Protein AF-0000000075738024 (afdb_homodimer)

Nearest PDB structures (foldseek):
  4pn1-assembly3_C  TM=3.372E-01  e=4.399E-02  Schizosaccharomyces pombe
  4pn1-assembly3_C  TM=3.373E-01  e=5.199E-02  Schizosaccharomyces pombe
  4kr8-assembly1_B  TM=3.117E-01  e=9.067E+00  Salmonella enterica subsp. enterica serovar Typhi

Structure (mmCIF, N/CA/C/O backbone):
data_AF-0000000075738024-model_v1
#
loop_
_entity.id
_entity.type
_entity.pdbx_description
1 polymer 'T3SS negative regulator,GrlR'
#
loop_
_atom_site.group_PDB
_atom_site.id
_atom_site.type_symbol
_atom_site.label_atom_id
_atom_site.label_alt_id
_atom_site.label_comp_id
_atom_site.label_asym_id
_atom_site.label_entity_id
_atom_site.label_seq_id
_atom_site.pdbx_PDB_ins_code
_atom_site.Cartn_x
_atom_site.Cartn_y
_atom_site.Cartn_z
_atom_site.occupancy
_atom_site.B_iso_or_equiv
_atom_site.auth_seq_id
_atom_site.auth_comp_id
_atom_site.auth_asym_id
_atom_site.auth_atom_id
_atom_site.pdbx_PDB_model_num
ATOM 1 N N . MET A 1 1 ? 13.961 -14.094 -1.034 1 90.81 1 MET A N 1
ATOM 2 C CA . MET A 1 1 ? 13.234 -12.828 -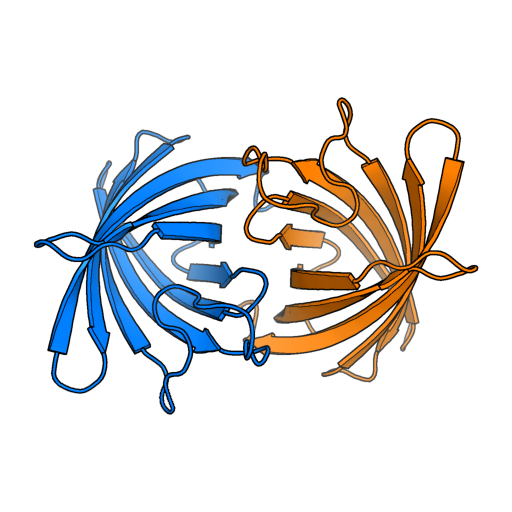1.097 1 90.81 1 MET A CA 1
ATOM 3 C C . MET A 1 1 ? 13.711 -11.875 -0.005 1 90.81 1 MET A C 1
ATOM 5 O O . MET A 1 1 ? 13.742 -12.234 1.172 1 90.81 1 MET A O 1
ATOM 9 N N . ARG A 1 2 ? 14.133 -10.695 -0.405 1 95 2 ARG A N 1
ATOM 10 C CA . ARG A 1 2 ? 14.609 -9.656 0.508 1 95 2 ARG A CA 1
ATOM 11 C C . ARG A 1 2 ? 13.445 -8.992 1.228 1 95 2 ARG A C 1
ATOM 13 O O . ARG A 1 2 ? 12.43 -8.664 0.608 1 95 2 ARG A O 1
ATOM 20 N N . ASN A 1 3 ? 13.602 -8.828 2.59 1 97.25 3 ASN A N 1
ATOM 21 C CA . ASN A 1 3 ? 12.617 -8.016 3.291 1 97.25 3 ASN A CA 1
ATOM 22 C C . ASN A 1 3 ? 12.508 -6.617 2.68 1 97.25 3 ASN A C 1
ATOM 24 O O . ASN A 1 3 ? 13.516 -5.992 2.361 1 97.25 3 ASN A O 1
ATOM 28 N N . GLY A 1 4 ? 11.297 -6.148 2.469 1 98.12 4 GLY A N 1
ATOM 29 C CA . GLY A 1 4 ? 11.148 -4.809 1.924 1 98.12 4 GLY A CA 1
ATOM 30 C C . GLY A 1 4 ? 9.766 -4.551 1.346 1 98.12 4 GLY A C 1
ATOM 31 O O . GLY A 1 4 ? 8.93 -5.449 1.309 1 98.12 4 GLY A O 1
ATOM 32 N N . LEU A 1 5 ? 9.547 -3.273 1.022 1 98.88 5 LEU A N 1
ATOM 33 C CA . LEU A 1 5 ? 8.375 -2.84 0.266 1 98.88 5 LEU A CA 1
ATOM 34 C C . LEU A 1 5 ? 8.578 -3.072 -1.228 1 98.88 5 LEU A C 1
ATOM 36 O O . LEU A 1 5 ? 9.656 -2.791 -1.765 1 98.88 5 LEU A O 1
ATOM 40 N N . TYR A 1 6 ? 7.555 -3.605 -1.841 1 98.88 6 TYR A N 1
ATOM 41 C CA . TYR A 1 6 ? 7.586 -3.895 -3.27 1 98.88 6 TYR A CA 1
ATOM 42 C C . TYR A 1 6 ? 6.41 -3.238 -3.984 1 98.88 6 TYR A C 1
ATOM 44 O O . TYR A 1 6 ? 5.312 -3.139 -3.428 1 98.88 6 TYR A O 1
ATOM 52 N N . SER A 1 7 ? 6.668 -2.793 -5.23 1 98.88 7 SER A N 1
ATOM 53 C CA . SER A 1 7 ? 5.523 -2.654 -6.125 1 98.88 7 SER A CA 1
ATOM 54 C C . SER A 1 7 ? 5.051 -4.012 -6.633 1 98.88 7 SER A C 1
ATOM 56 O O . SER A 1 7 ? 5.863 -4.914 -6.852 1 98.88 7 SER A O 1
ATOM 58 N N . ILE A 1 8 ? 3.799 -4.164 -6.777 1 98.81 8 ILE A N 1
ATOM 59 C CA . ILE A 1 8 ? 3.219 -5.371 -7.352 1 98.81 8 ILE A CA 1
ATOM 60 C C . ILE A 1 8 ? 2.357 -5.008 -8.562 1 98.81 8 ILE A C 1
ATOM 62 O O . ILE A 1 8 ? 1.562 -4.066 -8.5 1 98.81 8 ILE A O 1
ATOM 66 N N . HIS A 1 9 ? 2.529 -5.699 -9.625 1 98.5 9 HIS A N 1
ATOM 67 C CA . HIS A 1 9 ? 1.77 -5.566 -10.867 1 98.5 9 HIS A CA 1
ATOM 68 C C . HIS A 1 9 ? 1.161 -6.898 -11.281 1 98.5 9 HIS A C 1
ATOM 70 O O . HIS A 1 9 ? 1.884 -7.871 -11.516 1 98.5 9 HIS A O 1
ATOM 76 N N . VAL A 1 10 ? -0.166 -6.883 -11.445 1 97.56 10 VAL A N 1
ATOM 77 C CA . VAL A 1 10 ? -0.905 -8.125 -11.633 1 97.56 10 VAL A CA 1
ATOM 78 C C . VAL A 1 10 ? -1.597 -8.117 -12.992 1 97.56 10 VAL A C 1
ATOM 80 O O . VAL A 1 10 ? -2.201 -7.117 -13.383 1 97.56 10 VAL A O 1
ATOM 83 N N . ASP A 1 11 ? -1.495 -9.234 -13.648 1 96.19 11 ASP A N 1
ATOM 84 C CA . ASP A 1 11 ? -2.25 -9.523 -14.867 1 96.19 11 ASP A CA 1
ATOM 85 C C . ASP A 1 11 ? -3.09 -10.789 -14.703 1 96.19 11 ASP A C 1
ATOM 87 O O . ASP A 1 11 ? -2.564 -11.852 -14.359 1 96.19 11 ASP A O 1
ATOM 91 N N . LEU A 1 12 ? -4.398 -10.586 -14.969 1 93.12 12 LEU A N 1
ATOM 92 C CA . LEU A 1 12 ? -5.207 -11.797 -15.039 1 93.12 12 LEU A CA 1
ATOM 93 C C . LEU A 1 12 ? -4.871 -12.609 -16.281 1 93.12 12 LEU A C 1
ATOM 95 O O . LEU A 1 12 ? -4.57 -12.047 -17.328 1 93.12 12 LEU A O 1
ATOM 99 N N . LEU A 1 13 ? -5.016 -13.867 -15.93 1 89.88 13 LEU A N 1
ATOM 100 C CA . LEU A 1 13 ? -4.73 -14.789 -17.031 1 89.88 13 LEU A CA 1
ATOM 101 C C . LEU A 1 13 ? -6.016 -15.406 -17.562 1 89.88 13 LEU A C 1
ATOM 103 O O . LEU A 1 13 ? -7.105 -15.125 -17.062 1 89.88 13 LEU A O 1
ATOM 107 N N . ASP A 1 14 ? -5.922 -16.344 -18.484 1 78.69 14 ASP A N 1
ATOM 108 C CA . ASP A 1 14 ? -6.945 -17.25 -19 1 78.69 14 ASP A CA 1
ATOM 109 C C . ASP A 1 14 ? -8.039 -16.484 -19.734 1 78.69 14 ASP A C 1
ATOM 111 O O . ASP A 1 14 ? -9.227 -16.766 -19.562 1 78.69 14 ASP A O 1
ATOM 115 N N . GLY A 1 15 ? -7.785 -15.5 -20.469 1 74.56 15 GLY A N 1
ATOM 116 C CA . GLY A 1 15 ? -8.727 -14.836 -21.344 1 74.56 15 GLY A CA 1
ATOM 117 C C . GLY A 1 15 ? -9.438 -13.664 -20.688 1 74.56 15 GLY A C 1
ATOM 118 O O . GLY A 1 15 ? -10.273 -13.008 -21.312 1 74.56 15 GLY A O 1
ATOM 119 N N . ARG A 1 16 ? -9.195 -13.656 -19.516 1 72.62 16 ARG A N 1
ATOM 120 C CA . ARG A 1 16 ? -9.773 -12.492 -18.844 1 72.62 16 ARG A CA 1
ATOM 121 C C . ARG A 1 16 ? -8.828 -11.297 -18.922 1 72.62 16 ARG A C 1
ATOM 123 O O . ARG A 1 16 ? -7.605 -11.469 -19 1 72.62 16 ARG A O 1
ATOM 130 N N . SER A 1 17 ? -9.57 -10.141 -19.094 1 79 17 SER A N 1
ATOM 131 C CA . SER A 1 17 ? -8.781 -8.914 -19.078 1 79 17 SER A CA 1
ATOM 132 C C . SER A 1 17 ? -8.836 -8.242 -17.719 1 79 17 SER A C 1
ATOM 134 O O . SER A 1 17 ? -9.891 -8.203 -17.078 1 79 17 SER A O 1
ATOM 136 N N . GLY A 1 18 ? -7.727 -8.055 -17.078 1 88.5 18 GLY A N 1
ATOM 137 C CA . GLY A 1 18 ? -7.641 -7.293 -15.836 1 88.5 18 GLY A CA 1
ATOM 138 C C . GLY A 1 18 ? -6.215 -7.078 -15.367 1 88.5 18 GLY A C 1
ATOM 139 O O . GLY A 1 18 ? -5.367 -7.961 -15.516 1 88.5 18 GLY A O 1
ATOM 140 N N . LYS A 1 19 ? -6.051 -5.883 -15.062 1 92.44 19 LYS A N 1
ATOM 141 C CA . LYS A 1 19 ? -4.746 -5.516 -14.523 1 92.44 19 LYS A CA 1
ATOM 142 C C . LYS A 1 19 ? -4.891 -4.723 -13.227 1 92.44 19 LYS A C 1
ATOM 144 O O . LYS A 1 19 ? -5.914 -4.078 -13 1 92.44 19 LYS A O 1
ATOM 149 N N . GLY A 1 20 ? -3.943 -4.887 -12.422 1 94.81 20 GLY A N 1
ATOM 150 C CA . GLY A 1 20 ? -3.885 -4.105 -11.203 1 94.81 20 GLY A CA 1
ATOM 151 C C . GLY A 1 20 ? -2.469 -3.889 -10.695 1 94.81 20 GLY A C 1
ATOM 152 O O . GLY A 1 20 ? -1.539 -4.57 -11.133 1 94.81 20 GLY A O 1
ATOM 153 N N . SER A 1 21 ? -2.355 -2.887 -9.891 1 97.62 21 SER A N 1
ATOM 154 C CA . SER A 1 21 ? -1.078 -2.602 -9.242 1 97.62 21 SER A CA 1
ATOM 155 C C . SER A 1 21 ? -1.279 -2.119 -7.812 1 97.62 21 SER A C 1
ATOM 157 O O . SER A 1 21 ? -2.381 -1.714 -7.438 1 97.62 21 SER A O 1
ATOM 159 N N . GLY A 1 22 ? -0.266 -2.223 -7.031 1 98.69 22 GLY A N 1
ATOM 160 C CA . GLY A 1 22 ? -0.226 -1.802 -5.641 1 98.69 22 GLY A CA 1
ATOM 161 C C . GLY A 1 22 ? 1.149 -1.935 -5.016 1 98.69 22 GLY A C 1
ATOM 162 O O . GLY A 1 22 ? 2.162 -1.908 -5.719 1 98.69 22 GLY A O 1
ATOM 163 N N . VAL A 1 23 ? 1.14 -1.965 -3.68 1 98.94 23 VAL A N 1
ATOM 164 C CA . VAL A 1 23 ? 2.367 -2.213 -2.93 1 98.94 23 VAL A CA 1
ATOM 165 C C . VAL A 1 23 ? 2.156 -3.377 -1.965 1 98.94 23 VAL A C 1
ATOM 167 O O . VAL A 1 23 ? 1.033 -3.633 -1.524 1 98.94 23 VAL A O 1
ATOM 170 N N . ALA A 1 24 ? 3.217 -4.027 -1.655 1 98.81 24 ALA A N 1
ATOM 171 C CA . ALA A 1 24 ? 3.217 -5.133 -0.702 1 98.81 24 ALA A CA 1
ATOM 172 C C . ALA A 1 24 ? 4.523 -5.176 0.088 1 98.81 24 ALA A C 1
ATOM 174 O O . ALA A 1 24 ? 5.609 -5.078 -0.489 1 98.81 24 ALA A O 1
ATOM 175 N N . LEU A 1 25 ? 4.406 -5.293 1.343 1 98.69 25 LEU A N 1
ATOM 176 C CA . LEU A 1 25 ? 5.543 -5.52 2.23 1 98.69 25 LEU A CA 1
ATOM 177 C C . LEU A 1 25 ? 5.766 -7.008 2.461 1 98.69 25 LEU A C 1
ATOM 179 O O . LEU A 1 25 ? 4.84 -7.727 2.854 1 98.69 25 LEU A O 1
ATOM 183 N N . PHE A 1 26 ? 6.926 -7.449 2.125 1 98.06 26 PHE A N 1
ATOM 184 C CA . PHE A 1 26 ? 7.395 -8.766 2.525 1 98.06 26 PHE A CA 1
ATOM 185 C C . PHE A 1 26 ? 8.398 -8.664 3.664 1 98.06 26 PHE A C 1
ATOM 187 O O . PHE A 1 26 ? 9.469 -8.062 3.504 1 98.06 26 PHE A O 1
ATOM 194 N N . ARG A 1 27 ? 8.031 -9.234 4.762 1 97.81 27 ARG A N 1
ATOM 195 C CA . ARG A 1 27 ? 8.914 -9.125 5.918 1 97.81 27 ARG A CA 1
ATOM 196 C C . ARG A 1 27 ? 8.734 -10.305 6.863 1 97.81 27 ARG A C 1
ATOM 198 O O . ARG A 1 27 ? 7.676 -10.469 7.465 1 97.81 27 ARG A O 1
ATOM 205 N N . ASP A 1 28 ? 9.781 -11.055 6.992 1 96.94 28 ASP A N 1
ATOM 206 C CA . ASP A 1 28 ? 9.852 -12.141 7.965 1 96.94 28 ASP A CA 1
ATOM 207 C C . ASP A 1 28 ? 8.633 -13.055 7.863 1 96.94 28 ASP A C 1
ATOM 209 O O . ASP A 1 28 ? 8 -13.367 8.875 1 96.94 28 ASP A O 1
ATOM 213 N N . GLY A 1 29 ? 8.25 -13.375 6.715 1 97.69 29 GLY A N 1
ATOM 214 C CA . GLY A 1 29 ? 7.203 -14.359 6.48 1 97.69 29 GLY A CA 1
ATOM 215 C C . GLY A 1 29 ? 5.812 -13.75 6.449 1 97.69 29 GLY A C 1
ATOM 216 O O . GLY A 1 29 ? 4.82 -14.469 6.309 1 97.69 29 GLY A O 1
ATOM 217 N N . LYS A 1 30 ? 5.742 -12.438 6.59 1 98.19 30 LYS A N 1
ATOM 218 C CA . LYS A 1 30 ? 4.453 -11.758 6.574 1 98.19 30 LYS A CA 1
ATOM 219 C C . LYS A 1 30 ? 4.309 -10.883 5.328 1 98.19 30 LYS A C 1
ATOM 221 O O . LYS A 1 30 ? 5.293 -10.312 4.848 1 98.19 30 LYS A O 1
ATOM 226 N N . ILE A 1 31 ? 3.088 -10.797 4.852 1 98.62 31 ILE A N 1
ATOM 227 C CA . ILE A 1 31 ? 2.744 -9.938 3.727 1 98.62 31 ILE A CA 1
ATOM 228 C C . ILE A 1 31 ? 1.688 -8.922 4.156 1 98.62 31 ILE A C 1
ATOM 230 O O . ILE A 1 31 ? 0.66 -9.297 4.73 1 98.62 31 ILE A O 1
ATOM 234 N N . LEU A 1 32 ? 1.924 -7.703 4.012 1 98.88 32 LEU A N 1
ATOM 235 C CA . LEU A 1 32 ? 0.964 -6.617 4.176 1 98.88 32 LEU A CA 1
ATOM 236 C C . LEU A 1 32 ? 1.02 -5.656 2.992 1 98.88 32 LEU A C 1
ATOM 238 O O . LEU A 1 32 ? 2.092 -5.422 2.428 1 98.88 32 LEU A O 1
ATOM 242 N N . GLY A 1 33 ? -0.077 -5.055 2.631 1 98.81 33 GLY A N 1
ATOM 243 C CA . GLY A 1 33 ? -0.059 -4.043 1.586 1 98.81 33 GLY A CA 1
ATOM 244 C C . GLY A 1 33 ? -1.44 -3.701 1.062 1 98.81 33 GLY A C 1
ATOM 245 O O . GLY A 1 33 ? -2.434 -3.842 1.779 1 98.81 33 GLY A O 1
ATOM 246 N N . GLY A 1 34 ? -1.385 -3.152 -0.109 1 98.81 34 GLY A N 1
ATOM 247 C CA . GLY A 1 34 ? -2.652 -2.781 -0.717 1 98.81 34 GLY A CA 1
ATOM 248 C C . GLY A 1 34 ? -2.508 -1.725 -1.797 1 98.81 34 GLY A C 1
ATOM 249 O O . GLY A 1 34 ? -1.43 -1.56 -2.371 1 98.81 34 GLY A O 1
ATOM 250 N N . ASP A 1 35 ? -3.635 -1.192 -2.133 1 98.62 35 ASP A N 1
ATOM 251 C CA . ASP A 1 35 ? -3.764 -0.081 -3.07 1 98.62 35 ASP A CA 1
ATOM 252 C C . ASP A 1 35 ? -4.848 0.896 -2.617 1 98.62 35 ASP A C 1
ATOM 254 O O . ASP A 1 35 ? -5.117 1.02 -1.421 1 98.62 35 ASP A O 1
ATOM 258 N N . ALA A 1 36 ? -5.395 1.601 -3.562 1 97.94 36 ALA A N 1
ATOM 259 C CA . ALA A 1 36 ? -6.355 2.652 -3.236 1 97.94 36 ALA A CA 1
ATOM 260 C C . ALA A 1 36 ? -7.656 2.061 -2.701 1 97.94 36 ALA A C 1
ATOM 262 O O . ALA A 1 36 ? -8.43 2.746 -2.027 1 97.94 36 ALA A O 1
ATOM 263 N N . TYR A 1 37 ? -7.895 0.739 -2.941 1 98.31 37 TYR A N 1
ATOM 264 C CA . TYR A 1 37 ? -9.219 0.193 -2.652 1 98.31 37 TYR A CA 1
ATOM 265 C C . TYR A 1 37 ? -9.109 -1.09 -1.837 1 98.31 37 TYR A C 1
ATOM 267 O O . TYR A 1 37 ? -10.047 -1.458 -1.123 1 98.31 37 TYR A O 1
ATOM 275 N N . LEU A 1 38 ? -8.023 -1.782 -1.97 1 98.5 38 LEU A N 1
ATOM 276 C CA . LEU A 1 38 ? -7.867 -3.115 -1.397 1 98.5 38 LEU A CA 1
ATOM 277 C C . LEU A 1 38 ? -6.676 -3.162 -0.447 1 98.5 38 LEU A C 1
ATOM 279 O O . LEU A 1 38 ? -5.734 -2.377 -0.587 1 98.5 38 LEU A O 1
ATOM 283 N N . TYR A 1 39 ? -6.73 -4.09 0.52 1 98.75 39 TYR A N 1
ATOM 284 C CA . TYR A 1 39 ? -5.547 -4.418 1.311 1 98.75 39 TYR A CA 1
ATOM 285 C C . TYR A 1 39 ? -5.344 -5.926 1.387 1 98.75 39 TYR A C 1
ATOM 287 O O . TYR A 1 39 ? -6.297 -6.695 1.23 1 98.75 39 TYR A O 1
ATOM 295 N N . TYR A 1 40 ? -4.125 -6.258 1.562 1 98.44 40 TYR A N 1
ATOM 296 C CA . TYR A 1 40 ? -3.635 -7.633 1.596 1 98.44 40 TYR A CA 1
ATOM 297 C C . TYR A 1 40 ? -3.078 -7.98 2.971 1 98.44 40 TYR A C 1
ATOM 299 O O . TYR A 1 40 ? -2.312 -7.207 3.551 1 98.44 40 TYR A O 1
ATOM 307 N N . VAL A 1 41 ? -3.393 -9.102 3.488 1 98.81 41 VAL A N 1
ATOM 308 C CA . VAL A 1 41 ? -2.791 -9.656 4.699 1 98.81 41 VAL A CA 1
ATOM 309 C C . VAL A 1 41 ? -2.51 -11.141 4.508 1 98.81 41 VAL A C 1
ATOM 311 O O . VAL A 1 41 ? -3.406 -11.906 4.145 1 98.81 41 VAL A O 1
ATOM 314 N N . GLY A 1 42 ? -1.258 -11.5 4.727 1 98.69 42 GLY A N 1
ATOM 315 C CA . GLY A 1 42 ? -0.971 -12.914 4.57 1 98.69 42 GLY A CA 1
ATOM 316 C C . GLY A 1 42 ? 0.414 -13.305 5.055 1 98.69 42 GLY A C 1
ATOM 317 O O . GLY A 1 42 ? 0.999 -12.609 5.891 1 98.69 42 GLY A O 1
ATOM 318 N N . SER A 1 43 ? 0.841 -14.469 4.602 1 98.81 43 SER A N 1
ATOM 319 C CA . SER A 1 43 ? 2.143 -15.016 4.98 1 98.81 43 SER A CA 1
ATOM 320 C C . SER A 1 43 ? 2.818 -15.703 3.799 1 98.81 43 SER A C 1
ATOM 322 O O . SER A 1 43 ? 2.182 -15.953 2.773 1 98.81 43 SER A O 1
ATOM 324 N N . TYR A 1 44 ? 4.129 -15.891 3.955 1 98.56 44 TYR A N 1
ATOM 325 C CA . TYR A 1 44 ? 4.902 -16.594 2.936 1 98.56 44 TYR A CA 1
ATOM 326 C C . TYR A 1 44 ? 6.062 -17.359 3.562 1 98.56 44 TYR A C 1
ATOM 328 O O . TYR A 1 44 ? 6.473 -17.062 4.688 1 98.56 44 TYR A O 1
ATOM 336 N N . VAL A 1 45 ? 6.523 -18.328 2.895 1 98.69 45 VAL A N 1
ATOM 337 C CA . VAL A 1 45 ? 7.738 -19.062 3.23 1 98.69 45 VAL A CA 1
ATOM 338 C C . VAL A 1 45 ? 8.695 -19.031 2.041 1 98.69 45 VAL A C 1
ATOM 340 O O . VAL A 1 45 ? 8.266 -19.094 0.887 1 98.69 45 VAL A O 1
ATOM 343 N N . VAL A 1 46 ? 9.938 -18.969 2.389 1 97.75 46 VAL A N 1
ATOM 344 C CA . VAL A 1 46 ? 10.969 -18.906 1.357 1 97.75 46 VAL A CA 1
ATOM 345 C C . VAL A 1 46 ? 11.797 -20.188 1.376 1 97.75 46 VAL A C 1
ATOM 347 O O . VAL A 1 46 ? 12.133 -20.703 2.445 1 97.75 46 VAL A O 1
ATOM 350 N N . SER A 1 47 ? 12 -20.688 0.271 1 97.5 47 SER A N 1
ATOM 351 C CA . SER A 1 47 ? 12.914 -21.812 0.05 1 97.5 47 SER A CA 1
ATOM 352 C C . SER A 1 47 ? 13.883 -21.516 -1.091 1 97.5 47 SER A C 1
ATOM 354 O O . SER A 1 47 ? 13.547 -21.719 -2.26 1 97.5 47 SER A O 1
ATOM 356 N N . GLY A 1 48 ? 15.141 -21.156 -0.702 1 96.31 48 GLY A N 1
ATOM 357 C CA . GLY A 1 48 ? 16.047 -20.703 -1.737 1 96.31 48 GLY A CA 1
ATOM 358 C C . GLY A 1 48 ? 15.547 -19.469 -2.471 1 96.31 48 GLY A C 1
ATOM 359 O O . GLY A 1 48 ? 15.211 -18.469 -1.845 1 96.31 48 GLY A O 1
ATOM 360 N N . ASP A 1 49 ? 15.406 -19.609 -3.816 1 97 49 ASP A N 1
ATOM 361 C CA . ASP A 1 49 ? 14.945 -18.484 -4.637 1 97 49 ASP A CA 1
ATOM 362 C C . ASP A 1 49 ? 13.438 -18.531 -4.84 1 97 49 ASP A C 1
ATOM 364 O O . ASP A 1 49 ? 12.859 -17.641 -5.469 1 97 49 ASP A O 1
ATOM 368 N N . SER A 1 50 ? 12.836 -19.5 -4.266 1 98.19 50 SER A N 1
ATOM 369 C CA . SER A 1 50 ? 11.391 -19.672 -4.426 1 98.19 50 SER A CA 1
ATOM 370 C C . SER A 1 50 ? 10.648 -19.234 -3.166 1 98.19 50 SER A C 1
ATOM 372 O O . SER A 1 50 ? 11.227 -19.188 -2.08 1 98.19 50 SER A O 1
ATOM 374 N N . PHE A 1 51 ? 9.398 -18.922 -3.387 1 98.31 51 PHE A N 1
ATOM 375 C CA . PHE A 1 51 ? 8.539 -18.656 -2.238 1 98.31 51 PHE A CA 1
ATOM 376 C C . PHE A 1 51 ? 7.102 -19.078 -2.527 1 98.31 51 PHE A C 1
ATOM 378 O O . PHE A 1 51 ? 6.703 -19.172 -3.689 1 98.31 51 PHE A O 1
ATOM 385 N N . LYS A 1 52 ? 6.402 -19.344 -1.536 1 98.69 52 LYS A N 1
ATOM 386 C CA . LYS A 1 52 ? 4.973 -19.641 -1.542 1 98.69 52 LYS A CA 1
ATOM 387 C C . LYS A 1 52 ? 4.25 -18.891 -0.428 1 98.69 52 LYS A C 1
ATOM 389 O O . LYS A 1 52 ? 4.801 -18.688 0.656 1 98.69 52 LYS A O 1
ATOM 394 N N . GLY A 1 53 ? 3.064 -18.5 -0.75 1 98.44 53 GLY A N 1
ATOM 395 C CA . GLY A 1 53 ? 2.34 -17.734 0.252 1 98.44 53 GLY A CA 1
ATOM 396 C C . GLY A 1 53 ? 0.834 -17.797 0.081 1 98.44 53 GLY A C 1
ATOM 397 O O . GLY A 1 53 ? 0.339 -18.375 -0.894 1 98.44 53 GLY A O 1
ATOM 398 N N . GLU A 1 54 ? 0.213 -17.266 1.065 1 98.69 54 GLU A N 1
ATOM 399 C CA . GLU A 1 54 ? -1.234 -17.078 1.086 1 98.69 54 GLU A CA 1
ATOM 400 C C . GLU A 1 54 ? -1.601 -15.68 1.586 1 98.69 54 GLU A C 1
ATOM 402 O O . GLU A 1 54 ? -0.982 -15.172 2.521 1 98.69 54 GLU A O 1
ATOM 407 N N . VAL A 1 55 ? -2.57 -15.18 0.845 1 98.25 55 VAL A N 1
ATOM 408 C CA . VAL A 1 55 ? -2.982 -13.812 1.153 1 98.25 55 VAL A CA 1
ATOM 409 C C . VAL A 1 55 ? -4.508 -13.711 1.128 1 98.25 55 VAL A C 1
ATOM 411 O O . VAL A 1 55 ? -5.164 -14.391 0.336 1 98.25 55 VAL A O 1
ATOM 414 N N . THR A 1 56 ? -5.031 -12.898 2.018 1 98.19 56 THR A N 1
ATOM 415 C CA . THR A 1 56 ? -6.418 -12.461 1.947 1 98.19 56 THR A CA 1
ATOM 416 C C . THR A 1 56 ? -6.508 -11.023 1.45 1 98.19 56 THR A C 1
ATOM 418 O O . THR A 1 56 ? -5.801 -10.148 1.949 1 98.19 56 THR A O 1
ATOM 421 N N . VAL A 1 57 ? -7.355 -10.852 0.447 1 97.88 57 VAL A N 1
ATOM 422 C CA . VAL A 1 57 ? -7.574 -9.531 -0.13 1 97.88 57 VAL A CA 1
ATOM 423 C C . VAL A 1 57 ? -8.953 -9.016 0.277 1 97.88 57 VAL A C 1
ATOM 425 O O . VAL A 1 57 ? -9.961 -9.703 0.095 1 97.88 57 VAL A O 1
ATOM 428 N N . THR A 1 58 ? -9 -7.828 0.869 1 97.81 58 THR A N 1
ATOM 429 C CA . THR A 1 58 ? -10.242 -7.227 1.341 1 97.81 58 THR A CA 1
ATOM 430 C C . THR A 1 58 ? -10.367 -5.785 0.852 1 97.81 58 THR A C 1
ATOM 432 O O . THR A 1 58 ? -9.367 -5.074 0.741 1 97.81 58 THR A O 1
ATOM 435 N N . GLN A 1 59 ? -11.57 -5.406 0.534 1 97.88 59 GLN A N 1
ATOM 436 C CA . GLN A 1 59 ? -11.789 -4.027 0.117 1 97.88 59 GLN A CA 1
ATOM 437 C C . GLN A 1 59 ? -11.977 -3.109 1.322 1 97.88 59 GLN A C 1
ATOM 439 O O . GLN A 1 59 ? -12.797 -3.391 2.201 1 97.88 59 GLN A O 1
ATOM 444 N N . HIS A 1 60 ? -11.188 -1.981 1.35 1 98.38 60 HIS A N 1
ATOM 445 C CA . HIS A 1 60 ? -11.305 -1.036 2.453 1 98.38 60 HIS A CA 1
ATOM 446 C C . HIS A 1 60 ? -12 0.245 2.008 1 98.38 60 HIS A C 1
ATOM 448 O O . HIS A 1 60 ? -12.469 1.025 2.842 1 98.38 60 HIS A O 1
ATOM 454 N N . THR A 1 61 ? -12.008 0.517 0.763 1 97.81 61 THR A N 1
ATOM 455 C CA . THR A 1 61 ? -12.609 1.713 0.184 1 97.81 61 THR A CA 1
ATOM 456 C C . THR A 1 61 ? -13.57 1.343 -0.945 1 97.81 61 THR A C 1
ATOM 458 O O . THR A 1 61 ? -13.18 0.657 -1.894 1 97.81 61 THR A O 1
ATOM 461 N N . PRO A 1 62 ? -14.812 1.788 -0.812 1 95.44 62 PRO A N 1
ATOM 462 C CA . PRO A 1 62 ? -15.727 1.53 -1.927 1 95.44 62 PRO A CA 1
ATOM 463 C C . PRO A 1 62 ? -15.211 2.088 -3.252 1 95.44 62 PRO A C 1
ATOM 465 O O . PRO A 1 62 ? -14.586 3.148 -3.277 1 95.44 62 PRO A O 1
ATOM 468 N N . SER A 1 63 ? -15.492 1.348 -4.328 1 93.94 63 SER A N 1
ATOM 469 C CA . SER A 1 63 ? -15 1.733 -5.645 1 93.94 63 SER A CA 1
ATOM 470 C C . SER A 1 63 ? -16.141 1.791 -6.664 1 93.94 63 SER A C 1
ATOM 472 O O . SER A 1 63 ? -16.125 1.066 -7.66 1 93.94 63 SER A O 1
ATOM 474 N N . PRO A 1 64 ? -17.031 2.688 -6.539 1 90.94 64 PRO A N 1
ATOM 475 C CA . PRO A 1 64 ? -18.172 2.701 -7.457 1 90.94 64 PRO A CA 1
ATOM 476 C C . PRO A 1 64 ? -17.766 3.025 -8.891 1 90.94 64 PRO A C 1
ATOM 478 O O . PRO A 1 64 ? -18.375 2.537 -9.844 1 90.94 64 PRO A O 1
ATOM 481 N N . ASP A 1 65 ? -16.656 3.803 -9.047 1 89.25 65 ASP A N 1
ATOM 482 C CA . ASP A 1 65 ? -16.25 4.27 -10.367 1 89.25 65 ASP A CA 1
ATOM 483 C C . ASP A 1 65 ? -15.016 3.514 -10.852 1 89.25 65 ASP A C 1
ATOM 485 O O . ASP A 1 65 ? -14.445 3.852 -11.891 1 89.25 65 ASP A O 1
ATOM 489 N N . ALA A 1 66 ? -14.578 2.613 -10.008 1 88.19 66 ALA A N 1
ATOM 490 C CA . ALA A 1 66 ? -13.406 1.813 -10.344 1 88.19 66 ALA A CA 1
ATOM 491 C C . ALA A 1 66 ? -13.703 0.322 -10.227 1 88.19 66 ALA A C 1
ATOM 493 O O . ALA A 1 66 ? -14.68 -0.071 -9.578 1 88.19 66 ALA A O 1
ATOM 494 N N . ASN A 1 67 ? -12.891 -0.424 -11.008 1 88.81 67 ASN A N 1
ATOM 495 C CA . ASN A 1 67 ? -13.016 -1.876 -10.953 1 88.81 67 ASN A CA 1
ATOM 496 C C . ASN A 1 67 ? -11.688 -2.535 -10.57 1 88.81 67 ASN A C 1
ATOM 498 O O . ASN A 1 67 ? -11.062 -3.193 -11.406 1 88.81 67 ASN A O 1
ATOM 502 N N . PRO A 1 68 ? -11.273 -2.309 -9.305 1 91.5 68 PRO A N 1
ATOM 503 C CA . PRO A 1 68 ? -10.039 -2.988 -8.914 1 91.5 68 PRO A CA 1
ATOM 504 C C . PRO A 1 68 ? -10.133 -4.508 -9.047 1 91.5 68 PRO A C 1
ATOM 506 O O . PRO A 1 68 ? -11.203 -5.082 -8.844 1 91.5 68 PRO A O 1
ATOM 509 N N . LEU A 1 69 ? -8.977 -5.082 -9.422 1 91.25 69 LEU A N 1
ATOM 510 C CA . LEU A 1 69 ? -8.922 -6.543 -9.453 1 91.25 69 LEU A CA 1
ATOM 511 C C . LEU A 1 69 ? -9.352 -7.129 -8.109 1 91.25 69 LEU A C 1
ATOM 513 O O . LEU A 1 69 ? -8.82 -6.75 -7.066 1 91.25 69 LEU A O 1
ATOM 517 N N . PHE A 1 70 ? -10.438 -7.949 -8.117 1 90.62 70 PHE A N 1
ATOM 518 C CA . PHE A 1 70 ? -10.977 -8.656 -6.961 1 90.62 70 PHE A CA 1
ATOM 519 C C . PHE A 1 70 ? -11.789 -7.715 -6.082 1 90.62 70 PHE A C 1
ATOM 521 O O . PHE A 1 70 ? -12.078 -8.031 -4.926 1 90.62 70 PHE A O 1
ATOM 528 N N . GLY A 1 71 ? -12.008 -6.539 -6.598 1 91.25 71 GLY A N 1
ATOM 529 C CA . GLY A 1 71 ? -12.875 -5.617 -5.891 1 91.25 71 GLY A CA 1
ATOM 530 C C . GLY A 1 71 ? -14.344 -6.008 -5.957 1 91.25 71 GLY A C 1
ATOM 531 O O . GLY A 1 71 ? -14.719 -6.898 -6.723 1 91.25 71 GLY A O 1
ATOM 532 N N . GLY A 1 72 ? -15.117 -5.41 -5.055 1 91.69 72 GLY A N 1
ATOM 533 C CA . GLY A 1 72 ? -16.562 -5.566 -5.102 1 91.69 72 GLY A CA 1
ATOM 534 C C . GLY A 1 72 ? -17.047 -6.879 -4.512 1 91.69 72 GLY A C 1
ATOM 535 O O . GLY A 1 72 ? -18.203 -7.242 -4.656 1 91.69 72 GLY A O 1
ATOM 536 N N . GLN A 1 73 ? -16.141 -7.598 -3.852 1 93.06 73 GLN A N 1
ATOM 537 C CA . GLN A 1 73 ? -16.516 -8.859 -3.219 1 93.06 73 GLN A CA 1
ATOM 538 C C . GLN A 1 73 ? -17.078 -8.633 -1.823 1 93.06 73 GLN A C 1
ATOM 540 O O . GLN A 1 73 ? -16.594 -7.773 -1.081 1 93.06 73 GLN A O 1
ATOM 545 N N . LYS A 1 74 ? -18.062 -9.422 -1.467 1 90.88 74 LYS A N 1
ATOM 546 C CA . LYS A 1 74 ? -18.688 -9.32 -0.151 1 90.88 74 LYS A CA 1
ATOM 547 C C . LYS A 1 74 ? -17.797 -9.906 0.933 1 90.88 74 LYS A C 1
ATOM 549 O O . LYS A 1 74 ? -17.781 -9.422 2.064 1 90.88 74 LYS A O 1
ATOM 554 N N . GLU A 1 75 ? -17.141 -10.969 0.59 1 94 75 GLU A N 1
ATOM 555 C CA . GLU A 1 75 ? -16.203 -11.648 1.489 1 94 75 GLU A CA 1
ATOM 556 C C . GLU A 1 75 ? -14.766 -11.484 1.024 1 94 75 GLU A C 1
ATOM 558 O O . GLU A 1 75 ? -14.508 -11.273 -0.164 1 94 75 GLU A O 1
ATOM 563 N N . PRO A 1 76 ? -13.875 -11.547 1.988 1 95.81 76 PRO A N 1
ATOM 564 C CA . PRO A 1 76 ? -12.469 -11.523 1.579 1 95.81 76 PRO A CA 1
ATOM 565 C C . PRO A 1 76 ? -12.133 -12.602 0.554 1 95.81 76 PRO A C 1
ATOM 567 O O . PRO A 1 76 ? -12.703 -13.695 0.597 1 95.81 76 PRO A O 1
ATOM 570 N N . VAL A 1 77 ? -11.234 -12.258 -0.319 1 96.94 77 VAL A N 1
ATOM 571 C CA . VAL A 1 77 ? -10.797 -13.188 -1.356 1 96.94 77 VAL A CA 1
ATOM 572 C C . VAL A 1 77 ? -9.508 -13.883 -0.921 1 96.94 77 VAL A C 1
ATOM 574 O O . VAL A 1 77 ? -8.508 -13.219 -0.644 1 96.94 77 VAL A O 1
ATOM 577 N N . GLY A 1 78 ? -9.5 -15.203 -0.849 1 97.19 78 GLY A N 1
ATOM 578 C CA . GLY A 1 78 ? -8.289 -15.977 -0.606 1 97.19 78 GLY A CA 1
ATOM 579 C C . GLY A 1 78 ? -7.438 -16.156 -1.848 1 97.19 78 GLY A C 1
ATOM 580 O O . GLY A 1 78 ? -7.957 -16.438 -2.93 1 97.19 78 GLY A O 1
ATOM 581 N N . VAL A 1 79 ? -6.152 -15.992 -1.635 1 97.94 79 VAL A N 1
ATOM 582 C CA . VAL A 1 79 ? -5.23 -16.094 -2.76 1 97.94 79 VAL A CA 1
ATOM 583 C C . VAL A 1 79 ? -4.027 -16.938 -2.367 1 97.94 79 VAL A C 1
ATOM 585 O O . VAL A 1 79 ? -3.398 -16.703 -1.335 1 97.94 79 VAL A O 1
ATOM 588 N N . GLY A 1 80 ? -3.707 -17.875 -3.172 1 98.19 80 GLY A N 1
ATOM 589 C CA . GLY A 1 80 ? -2.434 -18.578 -3.102 1 98.19 80 GLY A CA 1
ATOM 590 C C . GLY A 1 80 ? -1.449 -18.125 -4.164 1 98.19 80 GLY A C 1
ATOM 591 O O . GLY A 1 80 ? -1.834 -17.875 -5.305 1 98.19 80 GLY A O 1
ATOM 592 N N . VAL A 1 81 ? -0.193 -18.078 -3.707 1 98.44 81 VAL A N 1
ATOM 593 C CA . VAL A 1 81 ? 0.802 -17.609 -4.668 1 98.44 81 VAL A CA 1
ATOM 594 C C . VAL A 1 81 ? 2.049 -18.5 -4.586 1 98.44 81 VAL A C 1
ATOM 596 O O . VAL A 1 81 ? 2.365 -19.031 -3.525 1 98.44 81 VAL A O 1
ATOM 599 N N . THR A 1 82 ? 2.693 -18.562 -5.625 1 98.69 82 THR A N 1
ATOM 600 C CA . THR A 1 82 ? 4.004 -19.188 -5.754 1 98.69 82 THR A CA 1
ATOM 601 C C . THR A 1 82 ? 4.887 -18.391 -6.719 1 98.69 82 THR A C 1
ATOM 603 O O . THR A 1 82 ? 4.43 -17.984 -7.789 1 98.69 82 THR A O 1
ATOM 606 N N . GLY A 1 83 ? 6.156 -18.25 -6.281 1 98.5 83 GLY A N 1
ATOM 607 C CA . GLY A 1 83 ? 6.992 -17.438 -7.156 1 98.5 83 GLY A CA 1
ATOM 608 C C . GLY A 1 83 ? 8.477 -17.625 -6.902 1 98.5 83 GLY A C 1
ATOM 609 O O . GLY A 1 83 ? 8.875 -18.484 -6.109 1 98.5 83 GLY A O 1
ATOM 610 N N . THR A 1 84 ? 9.25 -16.875 -7.691 1 98.69 84 THR A N 1
ATOM 611 C CA . THR A 1 84 ? 10.703 -16.828 -7.555 1 98.69 84 THR A CA 1
ATOM 612 C C . THR A 1 84 ? 11.203 -15.391 -7.48 1 98.69 84 THR A C 1
ATOM 614 O O . THR A 1 84 ? 10.602 -14.484 -8.055 1 98.69 84 THR A O 1
ATOM 617 N N . SER A 1 85 ? 12.25 -15.266 -6.695 1 98.19 85 SER A N 1
ATOM 618 C CA . SER A 1 85 ? 12.852 -13.953 -6.512 1 98.19 85 SER A CA 1
ATOM 619 C C . SER A 1 85 ? 14.352 -13.984 -6.781 1 98.19 85 SER A C 1
ATOM 621 O O . SER A 1 85 ? 15.023 -14.961 -6.445 1 98.19 85 SER A O 1
ATOM 623 N N . ASP A 1 86 ? 14.836 -12.875 -7.32 1 97.06 86 ASP A N 1
ATOM 624 C CA . ASP A 1 86 ? 16.281 -12.742 -7.469 1 97.06 86 ASP A CA 1
ATOM 625 C C . ASP A 1 86 ? 16.859 -11.797 -6.414 1 97.06 86 ASP A C 1
ATOM 627 O O . ASP A 1 86 ? 18 -11.352 -6.527 1 97.06 86 ASP A O 1
ATOM 631 N N . GLY A 1 87 ? 16.078 -11.484 -5.48 1 92.75 87 GLY A N 1
ATOM 632 C CA . GLY A 1 87 ? 16.5 -10.578 -4.426 1 92.75 87 GLY A CA 1
ATOM 633 C C . GLY A 1 87 ? 15.789 -9.242 -4.469 1 92.75 87 GLY A C 1
ATOM 634 O O . GLY A 1 87 ? 15.195 -8.82 -3.477 1 92.75 87 GLY A O 1
ATOM 635 N N . ASN A 1 88 ? 15.812 -8.586 -5.746 1 95 88 ASN A N 1
ATOM 636 C CA . ASN A 1 88 ? 15.219 -7.262 -5.875 1 95 88 ASN A CA 1
ATOM 637 C C . ASN A 1 88 ? 13.93 -7.301 -6.695 1 95 88 ASN A C 1
ATOM 639 O O . ASN A 1 88 ? 13.211 -6.305 -6.773 1 95 88 ASN A O 1
ATOM 643 N N . ALA A 1 89 ? 13.719 -8.391 -7.328 1 98.19 89 ALA A N 1
ATOM 644 C CA . ALA A 1 89 ? 12.516 -8.586 -8.125 1 98.19 89 ALA A CA 1
ATOM 645 C C . ALA A 1 89 ? 11.984 -10.008 -7.977 1 98.19 89 ALA A C 1
ATOM 647 O O . ALA A 1 89 ? 12.711 -10.906 -7.547 1 98.19 89 ALA A O 1
ATOM 648 N N . ALA A 1 90 ? 10.742 -10.125 -8.25 1 98.56 90 ALA A N 1
ATOM 649 C CA . ALA A 1 90 ? 10.133 -11.453 -8.219 1 98.56 90 ALA A CA 1
ATOM 650 C C . ALA A 1 90 ? 9.008 -11.562 -9.242 1 98.56 90 ALA A C 1
ATOM 652 O O . ALA A 1 90 ? 8.43 -10.555 -9.656 1 98.56 90 ALA A O 1
ATOM 653 N N . VAL A 1 91 ? 8.82 -12.75 -9.688 1 98.69 91 VAL A N 1
ATOM 654 C CA . VAL A 1 91 ? 7.652 -13.1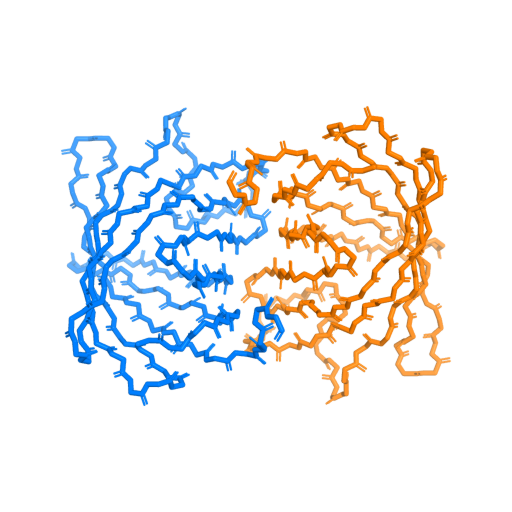09 -10.484 1 98.69 91 VAL A CA 1
ATOM 655 C C . VAL A 1 91 ? 6.871 -14.219 -9.781 1 98.69 91 VAL A C 1
ATOM 657 O O . VAL A 1 91 ? 7.465 -15.125 -9.195 1 98.69 91 VAL A O 1
ATOM 660 N N . MET A 1 92 ? 5.551 -14.078 -9.875 1 98.56 92 MET A N 1
ATOM 661 C CA . MET A 1 92 ? 4.734 -15.094 -9.211 1 98.56 92 MET A CA 1
ATOM 662 C C . MET A 1 92 ? 3.459 -15.367 -10.008 1 98.56 92 MET A C 1
ATOM 664 O O . MET A 1 92 ? 3.084 -14.578 -10.875 1 98.56 92 MET A O 1
ATOM 668 N N . THR A 1 93 ? 2.941 -16.469 -9.766 1 97.75 93 THR A N 1
ATOM 669 C CA . THR A 1 93 ? 1.596 -16.844 -10.195 1 97.75 93 THR A CA 1
ATOM 670 C C . THR A 1 93 ? 0.711 -17.141 -8.984 1 97.75 93 THR A C 1
ATOM 672 O O . THR A 1 93 ? 1.21 -17.5 -7.922 1 97.75 93 THR A O 1
ATOM 675 N N . GLY A 1 94 ? -0.565 -16.906 -9.258 1 96.81 94 GLY A N 1
ATOM 676 C CA . GLY A 1 94 ? -1.479 -17.172 -8.164 1 96.81 94 GLY A CA 1
ATOM 677 C C . GLY A 1 94 ? -2.879 -17.531 -8.625 1 96.81 94 GLY A C 1
ATOM 678 O O . GLY A 1 94 ? -3.193 -17.422 -9.812 1 96.81 94 GLY A O 1
ATOM 679 N N . THR A 1 95 ? -3.555 -18.016 -7.629 1 95.88 95 THR A N 1
ATOM 680 C CA . THR A 1 95 ? -4.965 -18.344 -7.805 1 95.88 95 THR A CA 1
ATOM 681 C C . THR A 1 95 ? -5.82 -17.656 -6.75 1 95.88 95 THR A C 1
ATOM 683 O O . THR A 1 95 ? -5.543 -17.75 -5.555 1 95.88 95 THR A O 1
ATOM 686 N N . ALA A 1 96 ? -6.734 -16.969 -7.273 1 95.19 96 ALA A N 1
ATOM 687 C CA . ALA A 1 96 ? -7.695 -16.297 -6.398 1 95.19 96 ALA A CA 1
ATOM 688 C C . ALA A 1 96 ? -9.055 -16.984 -6.457 1 95.19 96 ALA A C 1
ATOM 690 O O . ALA A 1 96 ? -9.562 -17.281 -7.539 1 95.19 96 ALA A O 1
ATOM 691 N N . LEU A 1 97 ? -9.594 -17.156 -5.27 1 92.56 97 LEU A N 1
ATOM 692 C CA . LEU A 1 97 ? -10.93 -17.734 -5.188 1 92.56 97 LEU A CA 1
ATOM 693 C C . LEU A 1 97 ? -11.992 -16.656 -5.098 1 92.56 97 LEU A C 1
ATOM 695 O O . LEU A 1 97 ? -12.258 -16.125 -4.016 1 92.56 97 LEU A O 1
ATOM 699 N N . VAL A 1 98 ? -12.641 -16.375 -6.188 1 88.31 98 VAL A N 1
ATOM 700 C CA . VAL A 1 98 ? -13.68 -15.359 -6.234 1 88.31 98 VAL A CA 1
ATOM 701 C C . VAL A 1 98 ? -15.047 -16.031 -6.379 1 88.31 98 VAL A C 1
ATOM 703 O O . VAL A 1 98 ? -15.383 -16.531 -7.453 1 88.31 98 VAL A O 1
ATOM 706 N N . GLY A 1 99 ? -15.766 -15.859 -5.352 1 83.5 99 GLY A N 1
ATOM 707 C CA . GLY A 1 99 ? -16.969 -16.672 -5.32 1 83.5 99 GLY A CA 1
ATOM 708 C C . GLY A 1 99 ? -16.703 -18.156 -5.465 1 83.5 99 GLY A C 1
ATOM 709 O O . GLY A 1 99 ? -15.969 -18.734 -4.664 1 83.5 99 GLY A O 1
ATOM 710 N N . LYS A 1 100 ? -17.266 -18.719 -6.547 1 84.62 100 LYS A N 1
ATOM 711 C CA . LYS A 1 100 ? -17.078 -20.156 -6.805 1 84.62 100 LYS A CA 1
ATOM 712 C C . LYS A 1 100 ? -16.031 -20.375 -7.887 1 84.62 100 LYS A C 1
ATOM 714 O O . LYS A 1 100 ? -15.742 -21.516 -8.25 1 84.62 100 LYS A O 1
ATOM 719 N N . SER A 1 101 ? -15.453 -19.297 -8.234 1 85.19 101 SER A N 1
ATOM 720 C CA . SER A 1 101 ? -14.531 -19.406 -9.359 1 85.19 101 SER A CA 1
ATOM 721 C C . SER A 1 101 ? -13.094 -19.141 -8.93 1 85.19 101 SER A C 1
ATOM 723 O O . SER A 1 101 ? -12.844 -18.281 -8.086 1 85.19 101 SER A O 1
ATOM 725 N N . SER A 1 102 ? -12.234 -19.953 -9.539 1 90.81 102 SER A N 1
ATOM 726 C CA . SER A 1 102 ? -10.805 -19.734 -9.391 1 90.81 102 SER A CA 1
ATOM 727 C C . SER A 1 102 ? -10.258 -18.875 -10.531 1 90.81 102 SER A C 1
ATOM 729 O O . SER A 1 102 ? -10.531 -19.156 -11.703 1 90.81 102 SER A O 1
ATOM 731 N N . GLN A 1 103 ? -9.57 -17.891 -10.211 1 92.38 103 GLN A N 1
ATOM 732 C CA . GLN A 1 103 ? -8.961 -17.031 -11.219 1 92.38 103 GLN A CA 1
ATOM 733 C C . GLN A 1 103 ? -7.438 -17.047 -11.109 1 92.38 103 GLN A C 1
ATOM 735 O O . GLN A 1 103 ? -6.883 -16.828 -10.031 1 92.38 103 GLN A O 1
ATOM 740 N N . LEU A 1 104 ? -6.863 -17.281 -12.273 1 94.62 104 LEU A N 1
ATOM 741 C CA . LEU A 1 104 ? -5.406 -17.328 -12.344 1 94.62 104 LEU A CA 1
ATOM 742 C C . LEU A 1 104 ? -4.836 -15.969 -12.719 1 94.62 104 LEU A C 1
ATOM 744 O O . LEU A 1 104 ? -5.41 -15.25 -13.539 1 94.62 104 LEU A O 1
ATOM 748 N N . PHE A 1 105 ? -3.693 -15.688 -12.117 1 96.62 105 PHE A N 1
ATOM 749 C CA . PHE A 1 105 ? -3.035 -14.43 -12.469 1 96.62 105 PHE A CA 1
ATOM 750 C C . PHE A 1 105 ? -1.52 -14.578 -12.414 1 96.62 105 PHE A C 1
ATOM 752 O O . PHE A 1 105 ? -1.006 -15.547 -11.852 1 96.62 105 PHE A O 1
ATOM 759 N N . ARG A 1 106 ? -0.833 -13.656 -13 1 97.5 106 ARG A N 1
ATOM 760 C CA . ARG A 1 106 ? 0.605 -13.445 -12.883 1 97.5 106 ARG A CA 1
ATOM 761 C C . ARG A 1 106 ? 0.908 -12.07 -12.297 1 97.5 106 ARG A C 1
ATOM 763 O O . ARG A 1 106 ? 0.213 -11.094 -12.594 1 97.5 106 ARG A O 1
ATOM 770 N N . ALA A 1 107 ? 1.98 -12.109 -11.523 1 98.31 107 ALA A N 1
ATOM 771 C CA . ALA A 1 107 ? 2.363 -10.82 -10.938 1 98.31 107 ALA A CA 1
ATOM 772 C C . ALA A 1 107 ? 3.881 -10.656 -10.938 1 98.31 107 ALA A C 1
ATOM 774 O O . ALA A 1 107 ? 4.621 -11.641 -10.883 1 98.31 107 ALA A O 1
ATOM 775 N N . THR A 1 108 ? 4.273 -9.414 -11.047 1 98.69 108 THR A N 1
ATOM 776 C CA . THR A 1 108 ? 5.672 -9.031 -10.867 1 98.69 108 THR A CA 1
ATOM 777 C C . THR A 1 108 ? 5.836 -8.117 -9.664 1 98.69 108 THR A C 1
ATOM 779 O O . THR A 1 108 ? 5 -7.246 -9.414 1 98.69 108 THR A O 1
ATOM 782 N N . LEU A 1 109 ? 6.926 -8.359 -8.938 1 98.75 109 LEU A N 1
ATOM 783 C CA . LEU A 1 109 ? 7.301 -7.547 -7.785 1 98.75 109 LEU A CA 1
ATOM 784 C C . LEU A 1 109 ? 8.633 -6.844 -8.031 1 98.75 109 LEU A C 1
ATOM 786 O O . LEU A 1 109 ? 9.555 -7.43 -8.602 1 98.75 109 LEU A O 1
ATOM 790 N N . ARG A 1 110 ? 8.695 -5.562 -7.605 1 98.81 110 ARG A N 1
ATOM 791 C CA . ARG A 1 110 ? 9.953 -4.816 -7.641 1 98.81 110 ARG A CA 1
ATOM 792 C C . ARG A 1 110 ? 10.234 -4.156 -6.297 1 98.81 110 ARG A C 1
ATOM 794 O O . ARG A 1 110 ? 9.375 -3.471 -5.742 1 98.81 110 ARG A O 1
ATOM 801 N N . TRP A 1 111 ? 11.508 -4.344 -5.887 1 98.75 111 TRP A N 1
ATOM 802 C CA . TRP A 1 111 ? 11.914 -3.811 -4.59 1 98.75 111 TRP A CA 1
ATOM 803 C C . TRP A 1 111 ? 11.953 -2.285 -4.621 1 98.75 111 TRP A C 1
ATOM 805 O O . TRP A 1 111 ? 12.516 -1.693 -5.547 1 98.75 111 TRP A O 1
ATOM 815 N N . LEU A 1 112 ? 11.367 -1.703 -3.572 1 98.69 112 LEU A N 1
ATOM 816 C CA . LEU A 1 112 ? 11.273 -0.247 -3.553 1 98.69 112 LEU A CA 1
ATOM 817 C C . LEU A 1 112 ? 12.078 0.334 -2.396 1 98.69 112 LEU A C 1
ATOM 819 O O . LEU A 1 112 ? 12.727 1.374 -2.545 1 98.69 112 LEU A O 1
ATOM 823 N N . ALA A 1 113 ? 12.016 -0.31 -1.217 1 98.75 113 ALA A N 1
ATOM 824 C CA . ALA A 1 113 ? 12.602 0.254 -0.001 1 98.75 113 ALA A CA 1
ATOM 825 C C . ALA A 1 113 ? 12.773 -0.816 1.072 1 98.75 113 ALA A C 1
ATOM 827 O O . ALA A 1 113 ? 12.055 -1.82 1.076 1 98.75 113 ALA A O 1
ATOM 828 N N . PRO A 1 114 ? 13.641 -0.578 2.006 1 98.12 114 PRO A N 1
ATOM 829 C CA . PRO A 1 114 ? 13.828 -1.543 3.09 1 98.12 114 PRO A CA 1
ATOM 830 C C . PRO A 1 114 ? 12.68 -1.545 4.09 1 98.12 114 PRO A C 1
ATOM 832 O O . PRO A 1 114 ? 12.047 -0.508 4.312 1 98.12 114 PRO A O 1
ATOM 835 N N . ALA A 1 115 ? 12.375 -2.709 4.664 1 95.5 115 ALA A N 1
ATOM 836 C CA . ALA A 1 115 ? 11.367 -2.834 5.719 1 95.5 115 ALA A CA 1
ATOM 837 C C . ALA A 1 115 ? 11.906 -2.336 7.055 1 95.5 115 ALA A C 1
ATOM 839 O O . ALA A 1 115 ? 11.141 -2.023 7.965 1 95.5 115 ALA A O 1
ATOM 840 N N . ASP A 1 116 ? 13.156 -2.395 7.395 1 85.62 116 ASP A N 1
ATOM 841 C CA . ASP A 1 116 ? 13.852 -1.985 8.609 1 85.62 116 ASP A CA 1
ATOM 842 C C . ASP A 1 116 ? 15.148 -1.241 8.281 1 85.62 116 ASP A C 1
ATOM 844 O O . ASP A 1 116 ? 15.734 -1.458 7.219 1 85.62 116 ASP A O 1
ATOM 848 N N . MET B 1 1 ? -0.805 6 18.656 1 90.69 1 MET B N 1
ATOM 849 C CA . MET B 1 1 ? -1.056 5.316 17.391 1 90.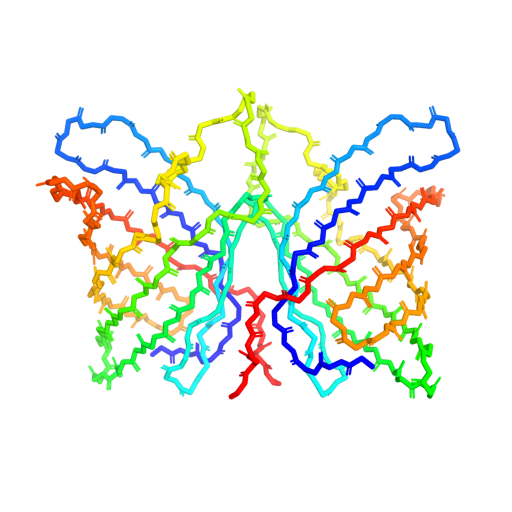69 1 MET B CA 1
ATOM 850 C C . MET B 1 1 ? -0.643 3.85 17.469 1 90.69 1 MET B C 1
ATOM 852 O O . MET B 1 1 ? 0.485 3.541 17.859 1 90.69 1 MET B O 1
ATOM 856 N N . ARG B 1 2 ? -1.562 2.979 17.172 1 95.06 2 ARG B N 1
ATOM 857 C CA . ARG B 1 2 ? -1.335 1.536 17.188 1 95.06 2 ARG B CA 1
ATOM 858 C C . ARG B 1 2 ? -0.534 1.095 15.969 1 95.06 2 ARG B C 1
ATOM 860 O O . ARG B 1 2 ? -0.805 1.535 14.852 1 95.06 2 ARG B O 1
ATOM 867 N N . ASN B 1 3 ? 0.515 0.239 16.234 1 97.31 3 ASN B N 1
ATOM 868 C CA . ASN B 1 3 ? 1.178 -0.378 15.086 1 97.31 3 ASN B CA 1
ATOM 869 C C . ASN B 1 3 ? 0.184 -1.116 14.195 1 97.31 3 ASN B C 1
ATOM 871 O O . ASN B 1 3 ? -0.687 -1.834 14.688 1 97.31 3 ASN B O 1
ATOM 875 N N . GLY B 1 4 ? 0.281 -0.92 12.898 1 98.12 4 GLY B N 1
ATOM 876 C CA . GLY B 1 4 ? -0.624 -1.635 12.008 1 98.12 4 GLY B CA 1
ATOM 877 C C . GLY B 1 4 ? -0.7 -1.029 10.625 1 98.12 4 GLY B C 1
ATOM 878 O O . GLY B 1 4 ? -0.087 0.007 10.359 1 98.12 4 GLY B O 1
ATOM 879 N N . LEU B 1 5 ? -1.363 -1.787 9.734 1 98.81 5 LEU B N 1
ATOM 880 C CA . LEU B 1 5 ? -1.734 -1.306 8.406 1 98.81 5 LEU B CA 1
ATOM 881 C C . LEU B 1 5 ? -2.994 -0.448 8.477 1 98.81 5 LEU B C 1
ATOM 883 O O . LEU B 1 5 ? -3.953 -0.799 9.164 1 98.81 5 LEU B O 1
ATOM 887 N N . TYR B 1 6 ? -2.936 0.664 7.785 1 98.88 6 TYR B N 1
ATOM 888 C CA . TYR B 1 6 ? -4.055 1.596 7.742 1 98.88 6 TYR B CA 1
ATOM 889 C C . TYR B 1 6 ? -4.473 1.884 6.305 1 98.88 6 TYR B C 1
ATOM 891 O O . TYR B 1 6 ? -3.627 1.938 5.406 1 98.88 6 TYR B O 1
ATOM 899 N N . SER B 1 7 ? -5.793 2.066 6.113 1 98.94 7 SER B N 1
ATOM 900 C CA . SER B 1 7 ? -6.184 2.834 4.934 1 98.94 7 SER B CA 1
ATOM 901 C C . SER B 1 7 ? -5.93 4.324 5.141 1 98.94 7 SER B C 1
ATOM 903 O O . SER B 1 7 ? -6.074 4.836 6.25 1 98.94 7 SER B O 1
ATOM 905 N N . ILE B 1 8 ? -5.531 4.98 4.121 1 98.81 8 ILE B N 1
ATOM 906 C CA . ILE B 1 8 ? -5.352 6.43 4.148 1 98.81 8 ILE B CA 1
ATOM 907 C C . ILE B 1 8 ? -6.195 7.074 3.053 1 98.81 8 ILE B C 1
ATOM 909 O O . ILE B 1 8 ? -6.203 6.609 1.911 1 98.81 8 ILE B O 1
ATOM 913 N N . HIS B 1 9 ? -6.91 8.086 3.391 1 98.5 9 HIS B N 1
ATOM 914 C CA . HIS B 1 9 ? -7.73 8.891 2.492 1 98.5 9 HIS B CA 1
ATOM 915 C C . HIS B 1 9 ? -7.363 10.367 2.584 1 98.5 9 HIS B C 1
ATOM 917 O O . HIS B 1 9 ? -7.473 10.969 3.652 1 98.5 9 HIS B O 1
ATOM 923 N N . VAL B 1 10 ? -7.004 10.938 1.427 1 97.56 10 VAL B N 1
ATOM 924 C CA . VAL B 1 10 ? -6.422 12.273 1.396 1 97.56 10 VAL B CA 1
ATOM 925 C C . VAL B 1 10 ? -7.332 13.211 0.605 1 97.56 10 VAL B C 1
ATOM 927 O O . VAL B 1 10 ? -7.816 12.852 -0.472 1 97.56 10 VAL B O 1
ATOM 930 N N . ASP B 1 11 ? -7.52 14.367 1.164 1 96.12 11 ASP B N 1
ATOM 931 C CA . ASP B 1 11 ? -8.172 15.492 0.493 1 96.12 11 ASP B CA 1
ATOM 932 C C . ASP B 1 11 ? -7.254 16.703 0.444 1 96.12 11 ASP B C 1
ATOM 934 O O . ASP B 1 11 ? -6.77 17.172 1.48 1 96.12 11 ASP B O 1
ATOM 938 N N . LEU B 1 12 ? -7.066 17.188 -0.821 1 93.06 12 LEU B N 1
ATOM 939 C CA . LEU B 1 12 ? -6.371 18.469 -0.905 1 93.06 12 LEU B CA 1
ATOM 940 C C . LEU B 1 12 ? -7.258 19.594 -0.394 1 93.06 12 LEU B C 1
ATOM 942 O O . LEU B 1 12 ? -8.477 19.578 -0.593 1 93.06 12 LEU B O 1
ATOM 946 N N . LEU B 1 13 ? -6.438 20.438 0.181 1 89.69 13 LEU B N 1
ATOM 947 C CA . LEU B 1 13 ? -7.145 21.594 0.725 1 89.69 13 LEU B CA 1
ATOM 948 C C . LEU B 1 13 ? -6.902 22.828 -0.133 1 89.69 13 LEU B C 1
ATOM 950 O O . LEU B 1 13 ? -6.168 22.766 -1.121 1 89.69 13 LEU B O 1
ATOM 954 N N . ASP B 1 14 ? -7.398 23.984 0.288 1 78.25 14 ASP B N 1
ATOM 955 C CA . ASP B 1 14 ? -7.137 25.328 -0.191 1 78.25 14 ASP B CA 1
ATOM 956 C C . ASP B 1 14 ? -7.625 25.516 -1.626 1 78.25 14 ASP B C 1
ATOM 958 O O . ASP B 1 14 ? -6.926 26.094 -2.455 1 78.25 14 ASP B O 1
ATOM 962 N N . GLY B 1 15 ? -8.695 25 -2.037 1 73.88 15 GLY B N 1
ATOM 963 C CA . GLY B 1 15 ? -9.328 25.281 -3.314 1 73.88 15 GLY B CA 1
ATOM 964 C C . GLY B 1 15 ? -8.93 24.312 -4.402 1 73.88 15 GLY B C 1
ATOM 965 O O . GLY B 1 15 ? -9.383 24.422 -5.543 1 73.88 15 GLY B O 1
ATOM 966 N N . ARG B 1 16 ? -8.023 23.625 -4.023 1 71.19 16 ARG B N 1
ATOM 967 C CA . ARG B 1 16 ? -7.664 22.594 -4.996 1 71.19 16 ARG B CA 1
ATOM 968 C C . ARG B 1 16 ? -8.523 21.344 -4.812 1 71.19 16 ARG B C 1
ATOM 970 O O . ARG B 1 16 ? -8.977 21.062 -3.703 1 71.19 16 ARG B O 1
ATOM 977 N N . SER B 1 17 ? -8.836 20.828 -6.059 1 78.88 17 SER B N 1
ATOM 978 C CA . SER B 1 17 ? -9.578 19.578 -6.012 1 78.88 17 SER B CA 1
ATOM 979 C C . SER B 1 17 ? -8.648 18.375 -6.188 1 78.88 17 SER B C 1
ATOM 981 O O . SER B 1 17 ? -7.73 18.422 -7.008 1 78.88 17 SER B O 1
ATOM 983 N N . GLY B 1 18 ? -8.562 17.5 -5.246 1 88.62 18 GLY B N 1
ATOM 984 C CA . GLY B 1 18 ? -7.824 16.25 -5.371 1 88.62 18 GLY B CA 1
ATOM 985 C C . GLY B 1 18 ? -8.039 15.32 -4.199 1 88.62 18 GLY B C 1
ATOM 986 O O . GLY B 1 18 ? -8.148 15.766 -3.053 1 88.62 18 GLY B O 1
ATOM 987 N N . LYS B 1 19 ? -8.281 14.164 -4.633 1 92.69 19 LYS B N 1
ATOM 988 C CA . LYS B 1 19 ? -8.445 13.117 -3.625 1 92.69 19 LYS B CA 1
ATOM 989 C C . LYS B 1 19 ? -7.582 11.898 -3.953 1 92.69 19 LYS B C 1
ATOM 991 O O . LYS B 1 19 ? -7.25 11.664 -5.117 1 92.69 19 LYS B O 1
ATOM 996 N N . GLY B 1 20 ? -7.191 11.281 -2.941 1 94.88 20 GLY B N 1
ATOM 997 C CA . GLY B 1 20 ? -6.465 10.031 -3.104 1 94.88 20 GLY B CA 1
ATOM 998 C C . GLY B 1 20 ? -6.641 9.078 -1.935 1 94.88 20 GLY B C 1
ATOM 999 O O . GLY B 1 20 ? -7.105 9.484 -0.865 1 94.88 20 GLY B O 1
ATOM 1000 N N . SER B 1 21 ? -6.363 7.852 -2.225 1 97.62 21 SER B N 1
ATOM 1001 C CA . SER B 1 21 ? -6.395 6.828 -1.187 1 97.62 21 SER B CA 1
ATOM 1002 C C . SER B 1 21 ? -5.281 5.805 -1.386 1 97.62 21 SER B C 1
ATOM 1004 O O . SER B 1 21 ? -4.707 5.707 -2.473 1 97.62 21 SER B O 1
ATOM 1006 N N . GLY B 1 22 ? -4.957 5.117 -0.354 1 98.69 22 GLY B N 1
ATOM 1007 C CA . GLY B 1 22 ? -3.943 4.074 -0.323 1 98.69 22 GLY B CA 1
ATOM 1008 C C . GLY B 1 22 ? -3.873 3.352 1.009 1 98.69 22 GLY B C 1
ATOM 1009 O O . GLY B 1 22 ? -4.855 3.309 1.752 1 98.69 22 GLY B O 1
ATOM 1010 N N . VAL B 1 23 ? -2.725 2.701 1.219 1 98.94 23 VAL B N 1
ATOM 1011 C CA . VAL B 1 23 ? -2.451 2.057 2.498 1 98.94 23 VAL B CA 1
ATOM 1012 C C . VAL B 1 23 ? -1.117 2.553 3.053 1 98.94 23 VAL B C 1
ATOM 1014 O O . VAL B 1 23 ? -0.23 2.947 2.291 1 98.94 23 VAL B O 1
ATOM 1017 N N . ALA B 1 24 ? -1.007 2.506 4.332 1 98.81 24 ALA B N 1
ATOM 1018 C CA . ALA B 1 24 ? 0.218 2.881 5.035 1 98.81 24 ALA B CA 1
ATOM 1019 C C . ALA B 1 24 ? 0.417 2.029 6.285 1 98.81 24 ALA B C 1
ATOM 1021 O O . ALA B 1 24 ? -0.515 1.842 7.07 1 98.81 24 ALA B O 1
ATOM 1022 N N . LEU B 1 25 ? 1.562 1.535 6.438 1 98.69 25 LEU B N 1
ATOM 1023 C CA . LEU B 1 25 ? 1.977 0.839 7.652 1 98.69 25 LEU B CA 1
ATOM 1024 C C . LEU B 1 25 ? 2.656 1.798 8.625 1 98.69 25 LEU B C 1
ATOM 1026 O O . LEU B 1 25 ? 3.609 2.488 8.258 1 98.69 25 LEU B O 1
ATOM 1030 N N . PHE B 1 26 ? 2.107 1.892 9.781 1 98.06 26 PHE B N 1
ATOM 1031 C CA . PHE B 1 26 ? 2.771 2.541 10.906 1 98.06 26 PHE B CA 1
ATOM 1032 C C . PHE B 1 26 ? 3.326 1.509 11.875 1 98.06 26 PHE B C 1
ATOM 1034 O O . PHE B 1 26 ? 2.57 0.723 12.453 1 98.06 26 PHE B O 1
ATOM 1041 N N . ARG B 1 27 ? 4.598 1.537 12.031 1 97.88 27 ARG B N 1
ATOM 1042 C CA . ARG B 1 27 ? 5.215 0.541 12.898 1 97.88 27 ARG B CA 1
ATOM 1043 C C . ARG B 1 27 ? 6.523 1.061 13.484 1 97.88 27 ARG B C 1
ATOM 1045 O O . ARG B 1 27 ? 7.492 1.282 12.75 1 97.88 27 ARG B O 1
ATOM 1052 N N . ASP B 1 28 ? 6.527 1.185 14.758 1 97 28 ASP B N 1
ATOM 1053 C CA . ASP B 1 28 ? 7.73 1.513 15.516 1 97 28 ASP B CA 1
ATOM 1054 C C . ASP B 1 28 ? 8.438 2.727 14.914 1 97 28 ASP B C 1
ATOM 1056 O O . ASP B 1 28 ? 9.648 2.693 14.688 1 97 28 ASP B O 1
ATOM 1060 N N . GLY B 1 29 ? 7.73 3.699 14.578 1 97.69 29 GLY B N 1
ATOM 1061 C CA . GLY B 1 29 ? 8.289 4.973 14.148 1 97.69 29 GLY B CA 1
ATOM 1062 C C . GLY B 1 29 ? 8.547 5.035 12.656 1 97.69 29 GLY B C 1
ATOM 1063 O O . GLY B 1 29 ? 9.07 6.031 12.156 1 97.69 29 GLY B O 1
ATOM 1064 N N . LYS B 1 30 ? 8.203 3.969 11.953 1 98.25 30 LYS B N 1
ATOM 1065 C CA . LYS B 1 30 ? 8.414 3.922 10.516 1 98.25 30 LYS B CA 1
ATOM 1066 C C . LYS B 1 30 ? 7.082 3.918 9.766 1 98.25 30 LYS B C 1
ATOM 1068 O O . LYS B 1 30 ? 6.098 3.35 10.242 1 98.25 30 LYS B O 1
ATOM 1073 N N . ILE B 1 31 ? 7.105 4.559 8.609 1 98.62 31 ILE B N 1
ATOM 1074 C CA . ILE B 1 31 ? 5.953 4.582 7.711 1 98.62 31 ILE B CA 1
ATOM 1075 C C . ILE B 1 31 ? 6.336 3.967 6.367 1 98.62 31 ILE B C 1
ATOM 1077 O O . ILE B 1 31 ? 7.34 4.348 5.766 1 98.62 31 ILE B O 1
ATOM 1081 N N . LEU B 1 32 ? 5.672 2.994 5.934 1 98.88 32 LEU B N 1
ATOM 1082 C CA . LEU B 1 32 ? 5.762 2.422 4.594 1 98.88 32 LEU B CA 1
ATOM 1083 C C . LEU B 1 32 ? 4.375 2.256 3.982 1 98.88 32 LEU B C 1
ATOM 1085 O O . LEU B 1 32 ? 3.408 1.964 4.691 1 98.88 32 LEU B O 1
ATOM 1089 N N . GLY B 1 33 ? 4.246 2.369 2.689 1 98.81 33 GLY B N 1
ATOM 1090 C CA . GLY B 1 33 ? 2.969 2.109 2.041 1 98.81 33 GLY B CA 1
ATOM 1091 C C . GLY B 1 33 ? 2.912 2.615 0.612 1 98.81 33 GLY B C 1
ATOM 1092 O O . GLY B 1 33 ? 3.943 2.727 -0.0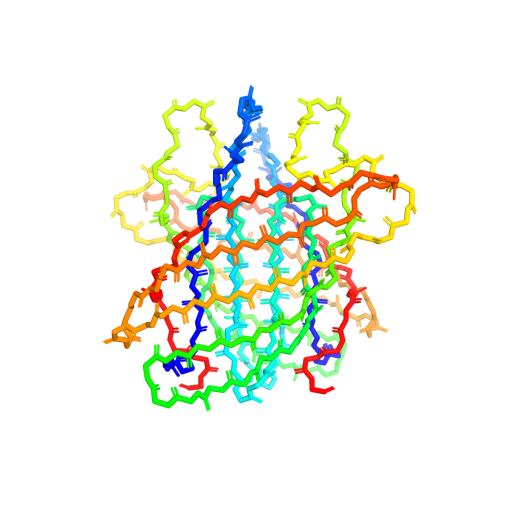55 1 98.81 33 GLY B O 1
ATOM 1093 N N . GLY B 1 34 ? 1.684 2.764 0.199 1 98.81 34 GLY B N 1
ATOM 1094 C CA . GLY B 1 34 ? 1.501 3.252 -1.158 1 98.81 34 GLY B CA 1
ATOM 1095 C C . GLY B 1 34 ? 0.133 2.93 -1.729 1 98.81 34 GLY B C 1
ATOM 1096 O O . GLY B 1 34 ? -0.816 2.686 -0.981 1 98.81 34 GLY B O 1
ATOM 1097 N N . ASP B 1 35 ? 0.067 3.104 -2.996 1 98.62 35 ASP B N 1
ATOM 1098 C CA . ASP B 1 35 ? -1.1 2.768 -3.807 1 98.62 35 ASP B CA 1
ATOM 1099 C C . ASP B 1 35 ? -0.681 2.178 -5.152 1 98.62 35 ASP B C 1
ATOM 1101 O O . ASP B 1 35 ? 0.388 1.574 -5.266 1 98.62 35 ASP B O 1
ATOM 1105 N N . ALA B 1 36 ? -1.543 2.322 -6.117 1 98 36 ALA B N 1
ATOM 1106 C CA . ALA B 1 36 ? -1.304 1.691 -7.41 1 98 36 ALA B CA 1
ATOM 1107 C C . ALA B 1 36 ? -0.142 2.359 -8.141 1 98 36 ALA B C 1
ATOM 1109 O O . ALA B 1 36 ? 0.459 1.766 -9.039 1 98 36 ALA B O 1
ATOM 1110 N N . TYR B 1 37 ? 0.238 3.6 -7.715 1 98.31 37 TYR B N 1
ATOM 1111 C CA . TYR B 1 37 ? 1.183 4.363 -8.523 1 98.31 37 TYR B CA 1
ATOM 1112 C C . TYR B 1 37 ? 2.314 4.914 -7.66 1 98.31 37 TYR B C 1
ATOM 1114 O O . TYR B 1 37 ? 3.408 5.184 -8.164 1 98.31 37 TYR B O 1
ATOM 1122 N N . LEU B 1 38 ? 2.057 5.117 -6.406 1 98.5 38 LEU B N 1
ATOM 1123 C CA . LEU B 1 38 ? 2.982 5.805 -5.512 1 98.5 38 LEU B CA 1
ATOM 1124 C C . LEU B 1 38 ? 3.363 4.918 -4.332 1 98.5 38 LEU B C 1
ATOM 1126 O O . LEU B 1 38 ? 2.596 4.035 -3.943 1 98.5 38 LEU B O 1
ATOM 1130 N N . TYR B 1 39 ? 4.551 5.164 -3.771 1 98.75 39 TYR B N 1
ATOM 1131 C CA . TYR B 1 39 ? 4.902 4.582 -2.482 1 98.75 39 TYR B CA 1
ATOM 1132 C C . TYR B 1 39 ? 5.449 5.641 -1.534 1 98.75 39 TYR B C 1
ATOM 1134 O O . TYR B 1 39 ? 5.953 6.68 -1.975 1 98.75 39 TYR B O 1
ATOM 1142 N N . TYR B 1 40 ? 5.273 5.363 -0.301 1 98.44 40 TYR B N 1
ATOM 1143 C CA . TYR B 1 40 ? 5.621 6.238 0.813 1 98.44 40 TYR B CA 1
ATOM 1144 C C . TYR B 1 40 ? 6.715 5.613 1.674 1 98.44 40 TYR B C 1
ATOM 1146 O O . TYR B 1 40 ? 6.633 4.434 2.029 1 98.44 40 TYR B O 1
ATOM 1154 N N . VAL B 1 41 ? 7.699 6.332 2.045 1 98.81 41 VAL B N 1
ATOM 1155 C CA . VAL B 1 41 ? 8.711 5.922 3.012 1 98.81 41 VAL B CA 1
ATOM 1156 C C . VAL B 1 41 ? 9.008 7.074 3.971 1 98.81 41 VAL B C 1
ATOM 1158 O O . VAL B 1 41 ? 9.32 8.188 3.539 1 98.81 41 VAL B O 1
ATOM 1161 N N . GLY B 1 42 ? 8.859 6.789 5.246 1 98.69 42 GLY B N 1
ATOM 1162 C CA . GLY B 1 42 ? 9.156 7.863 6.18 1 98.69 42 GLY B CA 1
ATOM 1163 C C . GLY B 1 42 ? 9.195 7.406 7.625 1 98.69 42 GLY B C 1
ATOM 1164 O O . GLY B 1 42 ? 9.43 6.227 7.902 1 98.69 42 GLY B O 1
ATOM 1165 N N . SER B 1 43 ? 9.086 8.383 8.5 1 98.81 43 SER B N 1
ATOM 1166 C CA . SER B 1 43 ? 9.133 8.125 9.938 1 98.81 43 SER B CA 1
ATOM 1167 C C . SER B 1 43 ? 8.133 9.008 10.688 1 98.81 43 SER B C 1
ATOM 1169 O O . SER B 1 43 ? 7.586 9.953 10.117 1 98.81 43 SER B O 1
ATOM 1171 N N . TYR B 1 44 ? 7.852 8.594 11.922 1 98.56 44 TYR B N 1
ATOM 1172 C CA . TYR B 1 44 ? 6.961 9.359 12.781 1 98.56 44 TYR B CA 1
ATOM 1173 C C . TYR B 1 44 ? 7.344 9.203 14.242 1 98.56 44 TYR B C 1
ATOM 1175 O O . TYR B 1 44 ? 8.039 8.258 14.609 1 98.56 44 TYR B O 1
ATOM 1183 N N . VAL B 1 45 ? 6.969 10.117 15.023 1 98.69 45 VAL B N 1
ATOM 1184 C CA . VAL B 1 45 ? 7.074 10.07 16.484 1 98.69 45 VAL B CA 1
ATOM 1185 C C . VAL B 1 45 ? 5.703 10.297 17.109 1 98.69 45 VAL B C 1
ATOM 1187 O O . VAL B 1 45 ? 4.902 11.086 16.594 1 98.69 45 VAL B O 1
ATOM 1190 N N . VAL B 1 46 ? 5.5 9.594 18.188 1 97.75 46 VAL B N 1
ATOM 1191 C CA . VAL B 1 46 ? 4.215 9.688 18.875 1 97.75 46 VAL B CA 1
ATOM 1192 C C . VAL B 1 46 ? 4.406 10.367 20.219 1 97.75 46 VAL B C 1
ATOM 1194 O O . VAL B 1 46 ? 5.379 10.102 20.938 1 97.75 46 VAL B O 1
ATOM 1197 N N . SER B 1 47 ? 3.586 11.25 20.484 1 97.5 47 SER B N 1
ATOM 1198 C CA . SER B 1 47 ? 3.477 11.891 21.797 1 97.5 47 SER B CA 1
ATOM 1199 C C . SER B 1 47 ? 2.037 11.875 22.297 1 97.5 47 SER B C 1
ATOM 1201 O O . SER B 1 47 ? 1.241 12.75 21.938 1 97.5 47 SER B O 1
ATOM 1203 N N . GLY B 1 48 ? 1.77 10.93 23.25 1 96.31 48 GLY B N 1
ATOM 1204 C CA . GLY B 1 48 ? 0.379 10.75 23.625 1 96.31 48 GLY B CA 1
ATOM 1205 C C . GLY B 1 48 ? -0.514 10.352 22.469 1 96.31 48 GLY B C 1
ATOM 1206 O O . GLY B 1 48 ? -0.229 9.383 21.766 1 96.31 48 GLY B O 1
ATOM 1207 N N . ASP B 1 49 ? -1.562 11.195 22.234 1 97 49 ASP B N 1
ATOM 1208 C CA . ASP B 1 49 ? -2.506 10.906 21.156 1 97 49 ASP B CA 1
ATOM 1209 C C . ASP B 1 49 ? -2.098 11.609 19.859 1 97 49 ASP B C 1
ATOM 1211 O O . ASP B 1 49 ? -2.748 11.445 18.828 1 97 49 ASP B O 1
ATOM 1215 N N . SER B 1 50 ? -1.029 12.297 19.922 1 98.19 50 SER B N 1
ATOM 1216 C CA . SER B 1 50 ? -0.567 13.047 18.766 1 98.19 50 SER B CA 1
ATOM 1217 C C . SER B 1 50 ? 0.62 12.352 18.094 1 98.19 50 SER B C 1
ATOM 1219 O O . SER B 1 50 ? 1.312 11.555 18.734 1 98.19 50 SER B O 1
ATOM 1221 N N . PHE B 1 51 ? 0.779 12.688 16.844 1 98.31 51 PHE B N 1
ATOM 1222 C CA . PHE B 1 51 ? 1.976 12.219 16.156 1 98.31 51 PHE B CA 1
ATOM 1223 C C . PHE B 1 51 ? 2.416 13.211 15.086 1 98.31 51 PHE B C 1
ATOM 1225 O O . PHE B 1 51 ? 1.609 14.016 14.609 1 98.31 51 PHE B O 1
ATOM 1232 N N . LYS B 1 52 ? 3.627 13.195 14.781 1 98.69 52 LYS B N 1
ATOM 1233 C CA . LYS B 1 52 ? 4.266 13.969 13.719 1 98.69 52 LYS B CA 1
ATOM 1234 C C . LYS B 1 52 ? 5.203 13.086 12.898 1 98.69 52 LYS B C 1
ATOM 1236 O O . LYS B 1 52 ? 5.84 12.18 13.43 1 98.69 52 LYS B O 1
ATOM 1241 N N . GLY B 1 53 ? 5.227 13.398 11.641 1 98.44 53 GLY B N 1
ATOM 1242 C CA . GLY B 1 53 ? 6.07 12.57 10.797 1 98.44 53 GLY B CA 1
ATOM 1243 C C . GLY B 1 53 ? 6.496 13.266 9.516 1 98.44 53 GLY B C 1
ATOM 1244 O O . GLY B 1 53 ? 6.066 14.383 9.234 1 98.44 53 GLY B O 1
ATOM 1245 N N . GLU B 1 54 ? 7.363 12.578 8.867 1 98.69 54 GLU B N 1
ATOM 1246 C CA . GLU B 1 54 ? 7.836 12.953 7.535 1 98.69 54 GLU B CA 1
ATOM 1247 C C . GLU B 1 54 ? 7.871 11.75 6.602 1 98.69 54 GLU B C 1
ATOM 1249 O O . GLU B 1 54 ? 8.242 10.648 7.008 1 98.69 54 GLU B O 1
ATOM 1254 N N . VAL B 1 55 ? 7.41 12.094 5.41 1 98.25 55 VAL B N 1
ATOM 1255 C CA . VAL B 1 55 ? 7.309 11.023 4.418 1 98.25 55 VAL B CA 1
ATOM 1256 C C . VAL B 1 55 ? 7.816 11.523 3.068 1 98.25 55 VAL B C 1
ATOM 1258 O O . VAL B 1 55 ? 7.641 12.695 2.727 1 98.25 55 VAL B O 1
ATOM 1261 N N . THR B 1 56 ? 8.477 10.633 2.35 1 98.19 56 THR B N 1
ATOM 1262 C CA . THR B 1 56 ? 8.766 10.844 0.936 1 98.19 56 THR B CA 1
ATOM 1263 C C . THR B 1 56 ? 7.84 10.008 0.059 1 98.19 56 THR B C 1
ATOM 1265 O O . THR B 1 56 ? 7.676 8.812 0.289 1 98.19 56 THR B O 1
ATOM 1268 N N . VAL B 1 57 ? 7.238 10.703 -0.899 1 97.94 57 VAL B N 1
ATOM 1269 C CA . VAL B 1 57 ? 6.336 10.055 -1.841 1 97.94 57 VAL B CA 1
ATOM 1270 C C . VAL B 1 57 ? 7 9.961 -3.213 1 97.94 57 VAL B C 1
ATOM 1272 O O . VAL B 1 57 ? 7.469 10.961 -3.75 1 97.94 57 VAL B O 1
ATOM 1275 N N . THR B 1 58 ? 7.082 8.75 -3.754 1 97.88 58 THR B N 1
ATOM 1276 C CA . THR B 1 58 ? 7.723 8.516 -5.043 1 97.88 58 THR B CA 1
ATOM 1277 C C . THR B 1 58 ? 6.816 7.684 -5.949 1 97.88 58 THR B C 1
ATOM 1279 O O . THR B 1 58 ? 6.09 6.805 -5.477 1 97.88 58 THR B O 1
ATOM 1282 N N . GLN B 1 59 ? 6.852 7.996 -7.211 1 97.88 59 GLN B N 1
ATOM 1283 C CA . GLN B 1 59 ? 6.059 7.215 -8.156 1 97.88 59 GLN B CA 1
ATOM 1284 C C . GLN B 1 59 ? 6.812 5.965 -8.602 1 97.88 59 GLN B C 1
ATOM 1286 O O . GLN B 1 59 ? 7.961 6.055 -9.047 1 97.88 59 GLN B O 1
ATOM 1291 N N . HIS B 1 60 ? 6.133 4.777 -8.492 1 98.38 60 HIS B N 1
ATOM 1292 C CA . HIS B 1 60 ? 6.766 3.531 -8.906 1 98.38 60 HIS B CA 1
ATOM 1293 C C . HIS B 1 60 ? 6.168 3.018 -10.211 1 98.38 60 HIS B C 1
ATOM 1295 O O . HIS B 1 60 ? 6.758 2.158 -10.875 1 98.38 60 HIS B O 1
ATOM 1301 N N . THR B 1 61 ? 5.012 3.439 -10.555 1 97.75 61 THR B N 1
ATOM 1302 C CA . THR B 1 61 ? 4.305 3.029 -11.758 1 97.75 61 THR B CA 1
ATOM 1303 C C . THR B 1 61 ? 3.826 4.246 -12.547 1 97.75 61 THR B C 1
ATOM 1305 O O . THR B 1 61 ? 3.133 5.109 -12.008 1 97.75 61 THR B O 1
ATOM 1308 N N . PRO B 1 62 ? 4.227 4.293 -13.812 1 95.44 62 PRO B N 1
ATOM 1309 C CA . PRO B 1 62 ? 3.705 5.398 -14.617 1 95.44 62 PRO B CA 1
ATOM 1310 C C . PRO B 1 62 ? 2.18 5.43 -14.664 1 95.44 62 PRO B C 1
ATOM 1312 O O . PRO B 1 62 ? 1.536 4.375 -14.664 1 95.44 62 PRO B O 1
ATOM 1315 N N . SER B 1 63 ? 1.641 6.641 -14.68 1 94.06 63 SER B N 1
ATOM 1316 C CA . SER B 1 63 ? 0.191 6.812 -14.664 1 94.06 63 SER B CA 1
ATOM 1317 C C . SER B 1 63 ? -0.274 7.695 -15.812 1 94.06 63 SER B C 1
ATOM 1319 O O . SER B 1 63 ? -0.865 8.75 -15.594 1 94.06 63 SER B O 1
ATOM 1321 N N . PRO B 1 64 ? -0.168 7.258 -17.016 1 91.06 64 PRO B N 1
ATOM 1322 C CA . PRO B 1 64 ? -0.532 8.125 -18.141 1 91.06 64 PRO B CA 1
ATOM 1323 C C . PRO B 1 64 ? -2.025 8.445 -18.172 1 91.06 64 PRO B C 1
ATOM 1325 O O . PRO B 1 64 ? -2.418 9.531 -18.609 1 91.06 64 PRO B O 1
ATOM 1328 N N . ASP B 1 65 ? -2.855 7.508 -17.656 1 89.38 65 ASP B N 1
ATOM 1329 C CA . ASP B 1 65 ? -4.305 7.652 -17.734 1 89.38 65 ASP B CA 1
ATOM 1330 C C . ASP B 1 65 ? -4.902 8.031 -16.391 1 89.38 65 ASP B C 1
ATOM 1332 O O . ASP B 1 65 ? -6.125 8.062 -16.234 1 89.38 65 ASP B O 1
ATOM 1336 N N . ALA B 1 66 ? -4.008 8.156 -15.43 1 88.5 66 ALA B N 1
ATOM 1337 C CA . ALA B 1 66 ? -4.438 8.523 -14.086 1 88.5 66 ALA B CA 1
ATOM 1338 C C . ALA B 1 66 ? -3.672 9.742 -13.57 1 88.5 66 ALA B C 1
ATOM 1340 O O . ALA B 1 66 ? -2.619 10.094 -14.117 1 88.5 66 ALA B O 1
ATOM 1341 N N . ASN B 1 67 ? -4.355 10.414 -12.609 1 88.81 67 ASN B N 1
ATOM 1342 C CA . ASN B 1 67 ? -3.725 11.562 -11.969 1 88.81 67 ASN B CA 1
ATOM 1343 C C . ASN B 1 67 ? -3.645 11.383 -10.453 1 88.81 67 ASN B C 1
ATOM 1345 O O . ASN B 1 67 ? -4.32 12.094 -9.711 1 88.81 67 ASN B O 1
ATOM 1349 N N . PRO B 1 68 ? -2.799 10.414 -10.031 1 91.56 68 PRO B N 1
ATOM 1350 C CA . PRO B 1 68 ? -2.666 10.289 -8.578 1 91.56 68 PRO B CA 1
ATOM 1351 C C . PRO B 1 68 ? -2.178 11.57 -7.914 1 91.56 68 PRO B C 1
ATOM 1353 O O . PRO B 1 68 ? -1.396 12.32 -8.508 1 91.56 68 PRO B O 1
ATOM 1356 N N . LEU B 1 69 ? -2.701 11.781 -6.695 1 91.19 69 LEU B N 1
ATOM 1357 C CA . LEU B 1 69 ? -2.197 12.906 -5.922 1 91.19 69 LEU B CA 1
ATOM 1358 C C . LEU B 1 69 ? -0.678 12.844 -5.793 1 91.19 69 LEU B C 1
ATOM 1360 O O . LEU B 1 69 ? -0.128 11.812 -5.398 1 91.19 69 LEU B O 1
ATOM 1364 N N . PHE B 1 70 ? 0.02 13.898 -6.281 1 90.56 70 PHE B N 1
ATOM 1365 C CA . PHE B 1 70 ? 1.467 14.062 -6.211 1 90.56 70 PHE B CA 1
ATOM 1366 C C . PHE B 1 70 ? 2.164 13.195 -7.25 1 90.56 70 PHE B C 1
ATOM 1368 O O . PHE B 1 70 ? 3.371 12.969 -7.168 1 90.56 70 PHE B O 1
ATOM 1375 N N . GLY B 1 71 ? 1.362 12.602 -8.094 1 91.25 71 GLY B N 1
ATOM 1376 C CA . GLY B 1 71 ? 1.941 11.859 -9.203 1 91.25 71 GLY B CA 1
ATOM 1377 C C . GLY B 1 71 ? 2.566 12.75 -10.258 1 91.25 71 GLY B C 1
ATOM 1378 O O . GLY B 1 71 ? 2.381 13.969 -10.242 1 91.25 71 GLY B O 1
ATOM 1379 N N . GLY B 1 72 ? 3.396 12.125 -11.086 1 91.62 72 GLY B N 1
ATOM 1380 C CA . GLY B 1 72 ? 3.943 12.82 -12.242 1 91.62 72 GLY B CA 1
ATOM 1381 C C . GLY B 1 72 ? 5.113 13.719 -11.898 1 91.62 72 GLY B C 1
ATOM 1382 O O . GLY B 1 72 ? 5.559 14.516 -12.727 1 91.62 72 GLY B O 1
ATOM 1383 N N . GLN B 1 73 ? 5.609 13.617 -10.68 1 93.06 73 GLN B N 1
ATOM 1384 C CA . GLN B 1 73 ? 6.758 14.414 -10.258 1 93.06 73 GLN B CA 1
ATOM 1385 C C . GLN B 1 73 ? 8.07 13.742 -10.648 1 93.06 73 GLN B C 1
ATOM 1387 O O . GLN B 1 73 ? 8.195 12.516 -10.562 1 93.06 73 GLN B O 1
ATOM 1392 N N . LYS B 1 74 ? 9.039 14.547 -11.023 1 90.81 74 LYS B N 1
ATOM 1393 C CA . LYS B 1 74 ? 10.352 14.031 -11.406 1 90.81 74 LYS B CA 1
ATOM 1394 C C . LYS B 1 74 ? 11.164 13.617 -10.188 1 90.81 74 LYS B C 1
ATOM 1396 O O . LYS B 1 74 ? 11.969 12.68 -10.25 1 90.81 74 LYS B O 1
ATOM 1401 N N . GLU B 1 75 ? 11.008 14.359 -9.141 1 93.94 75 GLU B N 1
ATOM 1402 C CA . GLU B 1 75 ? 11.688 14.094 -7.875 1 93.94 75 GLU B CA 1
ATOM 1403 C C . GLU B 1 75 ? 10.695 13.664 -6.797 1 93.94 75 GLU B C 1
ATOM 1405 O O . GLU B 1 75 ? 9.516 14 -6.863 1 93.94 75 GLU B O 1
ATOM 1410 N N . PRO B 1 76 ? 11.211 12.898 -5.875 1 95.81 76 PRO B N 1
ATOM 1411 C CA . PRO B 1 76 ? 10.336 12.562 -4.75 1 95.81 76 PRO B CA 1
ATOM 1412 C C . PRO B 1 76 ? 9.742 13.797 -4.078 1 95.81 76 PRO B C 1
ATOM 1414 O O . PRO B 1 76 ? 10.391 14.844 -4.012 1 95.81 76 PRO B O 1
ATOM 1417 N N . VAL B 1 77 ? 8.547 13.625 -3.609 1 96.94 77 VAL B N 1
ATOM 1418 C CA . VAL B 1 77 ? 7.844 14.711 -2.926 1 96.94 77 VAL B CA 1
ATOM 1419 C C . VAL B 1 77 ? 7.996 14.547 -1.415 1 96.94 77 VAL B C 1
ATOM 1421 O O . VAL B 1 77 ? 7.617 13.523 -0.852 1 96.94 77 VAL B O 1
ATOM 1424 N N . GLY B 1 78 ? 8.555 15.547 -0.74 1 97.25 78 GLY B N 1
ATOM 1425 C CA . GLY B 1 78 ? 8.602 15.57 0.714 1 97.25 78 GLY B CA 1
ATOM 1426 C C . GLY B 1 78 ? 7.293 16.016 1.345 1 97.25 78 GLY B C 1
ATOM 1427 O O . GLY B 1 78 ? 6.676 16.984 0.889 1 97.25 78 GLY B O 1
ATOM 1428 N N . VAL B 1 79 ? 6.934 15.305 2.387 1 97.94 79 VAL B N 1
ATOM 1429 C CA . VAL B 1 79 ? 5.672 15.602 3.055 1 97.94 79 VAL B CA 1
ATOM 1430 C C . VAL B 1 79 ? 5.879 15.625 4.566 1 97.94 79 VAL B C 1
ATOM 1432 O O . VAL B 1 79 ? 6.441 14.688 5.137 1 97.94 79 VAL B O 1
ATOM 1435 N N . GLY B 1 80 ? 5.43 16.641 5.199 1 98.19 80 GLY B N 1
ATOM 1436 C CA . GLY B 1 80 ? 5.281 16.688 6.645 1 98.19 80 GLY B CA 1
ATOM 1437 C C . GLY B 1 80 ? 3.846 16.5 7.102 1 98.19 80 GLY B C 1
ATOM 1438 O O . GLY B 1 80 ? 2.92 17.016 6.473 1 98.19 80 GLY B O 1
ATOM 1439 N N . VAL B 1 81 ? 3.75 15.758 8.219 1 98.38 81 VAL B N 1
ATOM 1440 C CA . VAL B 1 81 ? 2.391 15.508 8.68 1 98.38 81 VAL B CA 1
ATOM 1441 C C . VAL B 1 81 ? 2.326 15.688 10.195 1 98.38 81 VAL B C 1
ATOM 1443 O O . VAL B 1 81 ? 3.312 15.453 10.898 1 98.38 81 VAL B O 1
ATOM 1446 N N . THR B 1 82 ? 1.229 16.031 10.617 1 98.69 82 THR B N 1
ATOM 1447 C CA . THR B 1 82 ? 0.861 16.078 12.023 1 98.69 82 THR B CA 1
ATOM 1448 C C . THR B 1 82 ? -0.579 15.625 12.227 1 98.69 82 THR B C 1
ATOM 1450 O O . THR B 1 82 ? -1.471 16 11.469 1 98.69 82 THR B O 1
ATOM 1453 N N . GLY B 1 83 ? -0.726 14.805 13.305 1 98.5 83 GLY B N 1
ATOM 1454 C CA . GLY B 1 83 ? -2.08 14.305 13.477 1 98.5 83 GLY B CA 1
ATOM 1455 C C . GLY B 1 83 ? -2.348 13.773 14.867 1 98.5 83 GLY B C 1
ATOM 1456 O O . GLY B 1 83 ? -1.504 13.898 15.758 1 98.5 83 GLY B O 1
ATOM 1457 N N . THR B 1 84 ? -3.592 13.297 15.023 1 98.69 84 THR B N 1
ATOM 1458 C CA . THR B 1 84 ? -4.031 12.664 16.266 1 98.69 84 THR B CA 1
ATOM 1459 C C . THR B 1 84 ? -4.688 11.312 15.977 1 98.69 84 THR B C 1
ATOM 1461 O O . THR B 1 84 ? -5.289 11.125 14.914 1 98.69 84 THR B O 1
ATOM 1464 N N . SER B 1 85 ? -4.461 10.43 16.922 1 98.19 85 SER B N 1
ATOM 1465 C CA . SER B 1 85 ? -5.02 9.086 16.797 1 98.19 85 SER B CA 1
ATOM 1466 C C . SER B 1 85 ? -5.793 8.688 18.047 1 98.19 85 SER B C 1
ATOM 1468 O O . SER B 1 85 ? -5.398 9.023 19.172 1 98.19 85 SER B O 1
ATOM 1470 N N . ASP B 1 86 ? -6.844 7.926 17.828 1 97.12 86 ASP B N 1
ATOM 1471 C CA . ASP B 1 86 ? -7.559 7.352 18.969 1 97.12 86 ASP B CA 1
ATOM 1472 C C . ASP B 1 86 ? -7.219 5.871 19.141 1 97.12 86 ASP B C 1
ATOM 1474 O O . ASP B 1 86 ? -7.91 5.152 19.859 1 97.12 86 ASP B O 1
ATOM 1478 N N . GLY B 1 87 ? -6.258 5.449 18.469 1 92.75 87 GLY B N 1
ATOM 1479 C CA . GLY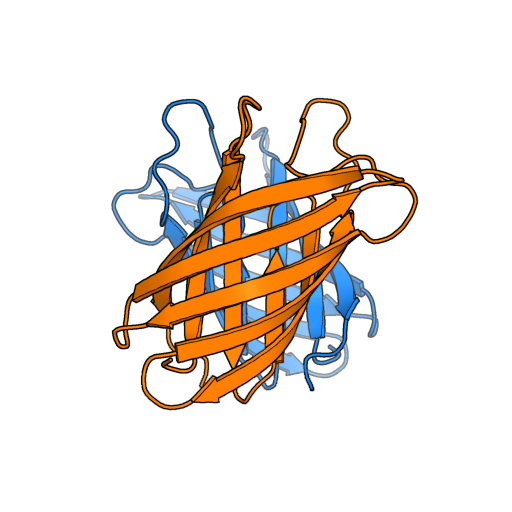 B 1 87 ? -5.855 4.051 18.531 1 92.75 87 GLY B CA 1
ATOM 1480 C C . GLY B 1 87 ? -6.113 3.303 17.234 1 92.75 87 GLY B C 1
ATOM 1481 O O . GLY B 1 87 ? -5.199 2.719 16.656 1 92.75 87 GLY B O 1
ATOM 1482 N N . ASN B 1 88 ? -7.457 3.42 16.734 1 95.06 88 ASN B N 1
ATOM 1483 C CA . ASN B 1 88 ? -7.832 2.672 15.531 1 95.06 88 ASN B CA 1
ATOM 1484 C C . ASN B 1 88 ? -8.047 3.598 14.336 1 95.06 88 ASN B C 1
ATOM 1486 O O . ASN B 1 88 ? -8.227 3.131 13.211 1 95.06 88 ASN B O 1
ATOM 1490 N N . ALA B 1 89 ? -8.102 4.84 14.609 1 98.19 89 ALA B N 1
ATOM 1491 C CA . ALA B 1 89 ? -8.266 5.848 13.562 1 98.19 89 ALA B CA 1
ATOM 1492 C C . ALA B 1 89 ? -7.41 7.078 13.859 1 98.19 89 ALA B C 1
ATOM 1494 O O . ALA B 1 89 ? -6.977 7.289 14.992 1 98.19 89 ALA B O 1
ATOM 1495 N N . ALA B 1 90 ? -7.137 7.777 12.812 1 98.56 90 ALA B N 1
ATOM 1496 C CA . ALA B 1 90 ? -6.387 9.023 12.969 1 98.56 90 ALA B CA 1
ATOM 1497 C C . ALA B 1 90 ? -6.801 10.047 11.914 1 98.56 90 ALA B C 1
ATOM 1499 O O . ALA B 1 90 ? -7.312 9.68 10.859 1 98.56 90 ALA B O 1
ATOM 1500 N N . VAL B 1 91 ? -6.668 11.258 12.289 1 98.69 91 VAL B N 1
ATOM 1501 C CA . VAL B 1 91 ? -6.773 12.383 11.352 1 98.69 91 VAL B CA 1
ATOM 1502 C C . VAL B 1 91 ? -5.473 13.18 11.359 1 98.69 91 VAL B C 1
ATOM 1504 O O . VAL B 1 91 ? -4.859 13.375 12.406 1 98.69 91 VAL B O 1
ATOM 1507 N N . MET B 1 92 ? -5.102 13.594 10.148 1 98.56 92 MET B N 1
ATOM 1508 C CA . MET B 1 92 ? -3.861 14.359 10.07 1 98.56 92 MET B CA 1
ATOM 1509 C C . MET B 1 92 ? -3.963 15.445 9 1 98.56 92 MET B C 1
ATOM 1511 O O . MET B 1 92 ? -4.855 15.406 8.156 1 98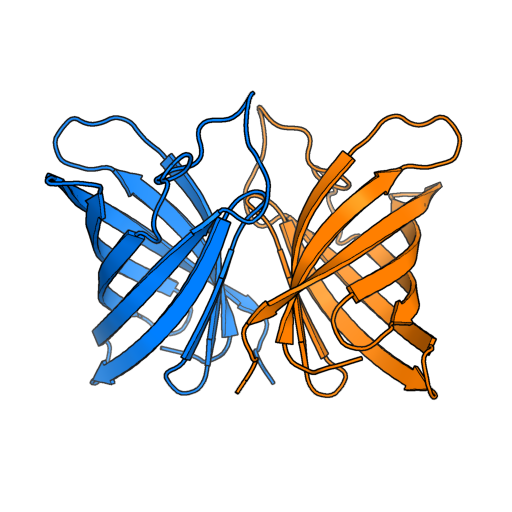.56 92 MET B O 1
ATOM 1515 N N . THR B 1 93 ? -3.162 16.391 9.172 1 97.75 93 THR B N 1
ATOM 1516 C CA . THR B 1 93 ? -2.889 17.391 8.148 1 97.75 93 THR B CA 1
ATOM 1517 C C . THR B 1 93 ? -1.422 17.359 7.73 1 97.75 93 THR B C 1
ATOM 1519 O O . THR B 1 93 ? -0.562 16.922 8.5 1 97.75 93 THR B O 1
ATOM 1522 N N . GLY B 1 94 ? -1.273 17.781 6.473 1 96.81 94 GLY B N 1
ATOM 1523 C CA . GLY B 1 94 ? 0.099 17.781 5.992 1 96.81 94 GLY B CA 1
ATOM 1524 C C . GLY B 1 94 ? 0.355 18.812 4.91 1 96.81 94 GLY B C 1
ATOM 1525 O O . GLY B 1 94 ? -0.578 19.453 4.418 1 96.81 94 GLY B O 1
ATOM 1526 N N . THR B 1 95 ? 1.637 18.938 4.734 1 95.94 95 THR B N 1
ATOM 1527 C CA . THR B 1 95 ? 2.133 19.812 3.68 1 95.94 95 THR B CA 1
ATOM 1528 C C . THR B 1 95 ? 3.09 19.062 2.758 1 95.94 95 THR B C 1
ATOM 1530 O O . THR B 1 95 ? 4.039 18.422 3.221 1 95.94 95 THR B O 1
ATOM 1533 N N . ALA B 1 96 ? 2.729 19.141 1.548 1 95.19 96 ALA B N 1
ATOM 1534 C CA . ALA B 1 96 ? 3.58 18.531 0.524 1 95.19 96 ALA B CA 1
ATOM 1535 C C . ALA B 1 96 ? 4.285 19.609 -0.301 1 95.19 96 ALA B C 1
ATOM 1537 O O . ALA B 1 96 ? 3.658 20.578 -0.729 1 95.19 96 ALA B O 1
ATOM 1538 N N . LEU B 1 97 ? 5.562 19.344 -0.499 1 92.75 97 LEU B N 1
ATOM 1539 C CA . LEU B 1 97 ? 6.336 20.25 -1.337 1 92.75 97 LEU B CA 1
ATOM 1540 C C . LEU B 1 97 ? 6.398 19.75 -2.773 1 92.75 97 LEU B C 1
ATOM 1542 O O . LEU B 1 97 ? 7.203 18.859 -3.092 1 92.75 97 LEU B O 1
ATOM 1546 N N . VAL B 1 98 ? 5.613 20.328 -3.621 1 88.25 98 VAL B N 1
ATOM 1547 C CA . VAL B 1 98 ? 5.582 19.938 -5.027 1 88.25 98 VAL B CA 1
ATOM 1548 C C . VAL B 1 98 ? 6.199 21.047 -5.883 1 88.25 98 VAL B C 1
ATOM 1550 O O . VAL B 1 98 ? 5.594 22.094 -6.07 1 88.25 98 VAL B O 1
ATOM 1553 N N . GLY B 1 99 ? 7.277 20.672 -6.426 1 83.38 99 GLY B N 1
ATOM 1554 C CA . GLY B 1 99 ? 8.039 21.734 -7.051 1 83.38 99 GLY B CA 1
ATOM 1555 C C . GLY B 1 99 ? 8.367 22.875 -6.102 1 83.38 99 GLY B C 1
ATOM 1556 O O . GLY B 1 99 ? 9 22.672 -5.066 1 83.38 99 GLY B O 1
ATOM 1557 N N . LYS B 1 100 ? 7.855 24.078 -6.473 1 84.44 100 LYS B N 1
ATOM 1558 C CA . LYS B 1 100 ? 8.094 25.25 -5.641 1 84.44 100 LYS B CA 1
ATOM 1559 C C . LYS B 1 100 ? 6.871 25.578 -4.789 1 84.44 100 LYS B C 1
ATOM 1561 O O . LYS B 1 100 ? 6.879 26.547 -4.027 1 84.44 100 LYS B O 1
ATOM 1566 N N . SER B 1 101 ? 5.969 24.672 -4.871 1 85.19 101 SER B N 1
ATOM 1567 C CA . SER B 1 101 ? 4.719 24.984 -4.191 1 85.19 101 SER B CA 1
ATOM 1568 C C . SER B 1 101 ? 4.461 24.031 -3.033 1 85.19 101 SER B C 1
ATOM 1570 O O . SER B 1 101 ? 4.77 22.844 -3.127 1 85.19 101 SER B O 1
ATOM 1572 N N . SER B 1 102 ? 3.928 24.656 -1.993 1 90.81 102 SER B N 1
ATOM 1573 C CA . SER B 1 102 ? 3.447 23.859 -0.861 1 90.81 102 SER B CA 1
ATOM 1574 C C . SER B 1 102 ? 1.956 23.562 -0.987 1 90.81 102 SER B C 1
ATOM 1576 O O . SER B 1 102 ? 1.159 24.469 -1.258 1 90.81 102 SER B O 1
ATOM 1578 N N . GLN B 1 103 ? 1.608 22.375 -0.848 1 92.31 103 GLN B N 1
ATOM 1579 C CA . GLN B 1 103 ? 0.206 21.969 -0.914 1 92.31 103 GLN B CA 1
ATOM 1580 C C . GLN B 1 103 ? -0.259 21.375 0.41 1 92.31 103 GLN B C 1
ATOM 1582 O O . GLN B 1 103 ? 0.368 20.453 0.932 1 92.31 103 GLN B O 1
ATOM 1587 N N . LEU B 1 104 ? -1.37 21.938 0.855 1 94.62 104 LEU B N 1
ATOM 1588 C CA . LEU B 1 104 ? -1.9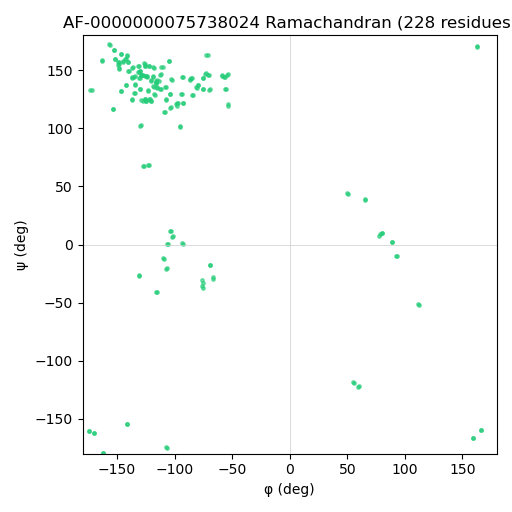48 21.469 2.109 1 94.62 104 LEU B CA 1
ATOM 1589 C C . LEU B 1 104 ? -2.986 20.375 1.857 1 94.62 104 LEU B C 1
ATOM 1591 O O . LEU B 1 104 ? -3.738 20.453 0.882 1 94.62 104 LEU B O 1
ATOM 1595 N N . PHE B 1 105 ? -3 19.422 2.779 1 96.56 105 PHE B N 1
ATOM 1596 C CA . PHE B 1 105 ? -4.012 18.391 2.654 1 96.56 105 PHE B CA 1
ATOM 1597 C C . PHE B 1 105 ? -4.473 17.906 4.027 1 96.56 105 PHE B C 1
ATOM 1599 O O . PHE B 1 105 ? -3.82 18.188 5.039 1 96.56 105 PHE B O 1
ATOM 1606 N N . ARG B 1 106 ? -5.574 17.234 4.055 1 97.5 106 ARG B N 1
ATOM 1607 C CA . ARG B 1 106 ? -6.086 16.469 5.188 1 97.5 106 ARG B CA 1
ATOM 1608 C C . ARG B 1 106 ? -6.211 14.992 4.84 1 97.5 106 ARG B C 1
ATOM 1610 O O . ARG B 1 106 ? -6.57 14.641 3.713 1 97.5 106 ARG B O 1
ATOM 1617 N N . ALA B 1 107 ? -5.922 14.227 5.879 1 98.31 107 ALA B N 1
ATOM 1618 C CA . ALA B 1 107 ? -6.055 12.789 5.645 1 98.31 107 ALA B CA 1
ATOM 1619 C C . ALA B 1 107 ? -6.676 12.086 6.848 1 98.31 107 ALA B C 1
ATOM 1621 O O . ALA B 1 107 ? -6.531 12.547 7.984 1 98.31 107 ALA B O 1
ATOM 1622 N N . THR B 1 108 ? -7.379 11.039 6.535 1 98.62 108 THR B N 1
ATOM 1623 C CA . THR B 1 108 ? -7.898 10.141 7.559 1 98.62 108 THR B CA 1
ATOM 1624 C C . THR B 1 108 ? -7.281 8.75 7.418 1 98.62 108 THR B C 1
ATOM 1626 O O . THR B 1 108 ? -7.094 8.258 6.305 1 98.62 108 THR B O 1
ATOM 1629 N N . LEU B 1 109 ? -6.977 8.172 8.57 1 98.75 109 LEU B N 1
ATOM 1630 C CA . LEU B 1 109 ? -6.441 6.812 8.656 1 98.75 109 LEU B CA 1
ATOM 1631 C C . LEU B 1 109 ? -7.406 5.891 9.391 1 98.75 109 LEU B C 1
ATOM 1633 O O . LEU B 1 109 ? -8.016 6.289 10.391 1 98.75 109 LEU B O 1
ATOM 1637 N N . ARG B 1 110 ? -7.543 4.66 8.875 1 98.81 110 ARG B N 1
ATOM 1638 C CA . ARG B 1 110 ? -8.312 3.629 9.562 1 98.81 110 ARG B CA 1
ATOM 1639 C C . ARG B 1 110 ? -7.52 2.332 9.672 1 98.81 110 ARG B C 1
ATOM 1641 O O . ARG B 1 110 ? -6.984 1.839 8.68 1 98.81 110 ARG B O 1
ATOM 1648 N N . TRP B 1 111 ? -7.578 1.791 10.906 1 98.75 111 TRP B N 1
ATOM 1649 C CA . TRP B 1 111 ? -6.824 0.571 11.18 1 98.75 111 TRP B CA 1
ATOM 1650 C C . TRP B 1 111 ? -7.434 -0.619 10.445 1 98.75 111 TRP B C 1
ATOM 1652 O O . TRP B 1 111 ? -8.648 -0.819 10.477 1 98.75 111 TRP B O 1
ATOM 1662 N N . LEU B 1 112 ? -6.535 -1.372 9.797 1 98.75 112 LEU B N 1
ATOM 1663 C CA . LEU B 1 112 ? -7.027 -2.48 8.992 1 98.75 112 LEU B CA 1
ATOM 1664 C C . LEU B 1 112 ? -6.559 -3.816 9.555 1 98.75 112 LEU B C 1
ATOM 1666 O O . LEU B 1 112 ? -7.312 -4.793 9.562 1 98.75 112 LEU B O 1
ATOM 1670 N N . ALA B 1 113 ? -5.293 -3.891 10.008 1 98.75 113 ALA B N 1
ATOM 1671 C CA . ALA B 1 113 ? -4.684 -5.16 10.398 1 98.75 113 ALA B CA 1
ATOM 1672 C C . ALA B 1 113 ? -3.436 -4.93 11.242 1 98.75 113 ALA B C 1
ATOM 1674 O O . ALA B 1 113 ? -2.789 -3.885 11.141 1 98.75 113 ALA B O 1
ATOM 1675 N N . PRO B 1 114 ? -3.047 -5.906 12.008 1 98.12 114 PRO B N 1
ATOM 1676 C CA . PRO B 1 114 ? -1.835 -5.773 12.82 1 98.12 114 PRO B CA 1
ATOM 1677 C C . PRO B 1 114 ? -0.557 -5.836 11.984 1 98.12 114 PRO B C 1
ATOM 1679 O O . PRO B 1 114 ? -0.52 -6.516 10.953 1 98.12 114 PRO B O 1
ATOM 1682 N N . AL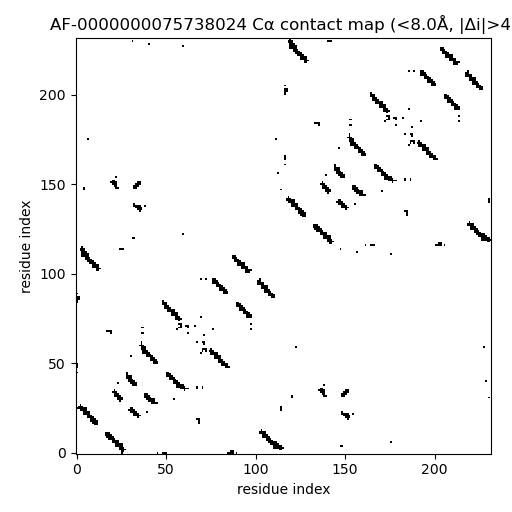A B 1 115 ? 0.458 -5.113 12.406 1 95.56 115 ALA B N 1
ATOM 1683 C CA . ALA B 1 115 ? 1.771 -5.168 11.773 1 95.56 115 ALA B CA 1
ATOM 1684 C C . ALA B 1 115 ? 2.512 -6.449 12.141 1 95.56 115 ALA B C 1
ATOM 1686 O O . ALA B 1 115 ? 3.441 -6.859 11.445 1 95.56 115 ALA B O 1
ATOM 1687 N N . ASP B 1 116 ? 2.373 -7.031 13.297 1 86.5 116 ASP B N 1
ATOM 1688 C CA . ASP B 1 116 ? 2.996 -8.234 13.836 1 86.5 116 ASP B CA 1
ATOM 1689 C C . ASP B 1 116 ? 1.954 -9.156 14.461 1 86.5 116 ASP B C 1
ATOM 1691 O O . ASP B 1 116 ? 0.902 -8.703 14.914 1 86.5 116 ASP B O 1
#

Radius of gyration: 17.07 Å; Cα contacts (8 Å, |Δi|>4): 659; chains: 2; bounding box: 35×47×45 Å

Foldseek 3Di:
DAFAKKKKWKAWDDPDGDIDIWIWTDDPFWIWIDHPFKIKTWGWDDDPFKMKIKIWIDTDDDDPPDDHDLPPAPDIKIKIKMWGHPHFKIKIKMWICGPPDIIIMIMMIGGDGHPD/DAFAKKKKWKAWDDPDGDIDIWIWTDDPFWIWIDHPFKIKTWGWDDDVQKMKIKIWIDTDDDDPPDDHDLPPAPDIKIKIKMWGHPHFKIKIKMWICGPPDIIIMIMMIGGDGHPD

Sequence (232 aa):
MRNGLYSIHVDLLDGRSGKGSGVALFRDGKILGGDAYLYYVGSYVVSGDSFKGEVTVTQHTPSPDANPLFGGQKEPVGVGVTGTSDGNAAVMTGTALVGKSSQLFRATLRWLAPADMRNGLYSIHVDLLDGRSGKGSGVALFRDGKILGGDAYLYYVGSYVVSGDSFKGEVTVTQHTPSPDANPLFGGQKEPVGVGVTGTSDGNAAVMTGTALVGKSSQLFRATLRWLAPAD

Organism: Rhodopseudomonas palustris (strain ATCC BAA-98 / CGA009) (NCBI:txid258594)

Solvent-accessible surface area (backbone atoms only — not comparable to full-atom values): 11642 Å² total; per-residue (Å²): 99,54,58,14,33,21,42,36,41,38,36,44,41,93,88,45,88,48,62,42,46,18,25,36,34,38,46,95,44,33,34,40,38,19,14,52,36,38,33,38,46,37,37,41,50,74,57,79,48,32,35,40,33,41,34,37,39,38,74,81,39,92,50,92,93,51,79,55,74,84,51,93,55,93,59,69,31,49,30,42,38,41,33,40,32,81,50,53,37,31,44,35,36,35,42,32,43,54,88,94,39,78,43,48,33,38,34,40,35,38,63,73,46,70,71,121,99,54,60,14,33,23,42,37,40,38,36,43,42,93,87,44,89,50,64,42,46,18,26,37,34,38,48,95,44,34,35,40,39,20,14,52,34,38,35,36,46,36,37,41,50,75,58,78,47,30,35,40,34,42,35,37,41,36,73,80,39,89,50,93,91,52,79,56,74,84,49,94,56,94,58,68,30,48,30,40,37,41,34,40,31,81,49,54,38,33,43,32,39,35,41,31,43,54,88,95,39,78,43,47,32,38,33,40,35,38,64,72,45,71,71,120

InterPro domains:
  IPR043019 T3SS negative regulator GrlR domain superfamily [G3DSA:2.40.128.380] (1-114)

pLDDT: mean 95.34, std 5.18, range [71.19, 98.94]

Secondary structure (DSSP, 8-state):
--SEEEEEEEEE-TT---EEEEEEEEETTEEEEE-SSEEEEEEEEEETTEEEEEEEEEE-S--TT---TTTT-SSPEEEEEEEEE-SSEEEEEEEEEETTEEEEEEEEEEEEE---/--SEEEEEEEEE-TT---EEEEEEEEETTEEEEE-SSEEEEEEEEEETTEEEEEEEEEE-S--TT---TTTT-SSPEEEEEEEEE-SSEEEEEEEEEETTEEEEEEEEEEEEE---